Protein AF-A0A813DL12-F1 (afdb_monomer_lite)

Sequence (242 aa):
MAVVLKKCRPYLQRAEELSAHEPVIAHYCRLYAMEILIRARQGGEVSPDIQALLLAELEKAETARKALDLSAGQETVESFALRVFDAADVADRTAEDGSDRAPVVPQFYVAGLFLEICAQFYEGELPPDLAEKAKYARFRVVQIREGIRNGTSSAPADPDASRVASDAAPGPQAPAMAAMLRPVAAASPHHGGAASGYCTAAGASPVAAGGVMQPQMFGSRRWDKFLFVLLGFCLCLCGRKW

Structure (mmCIF, N/CA/C/O backbone):
data_AF-A0A813DL12-F1
#
_entry.id   AF-A0A813DL12-F1
#
loop_
_atom_site.group_PDB
_atom_site.id
_atom_site.type_symbol
_atom_site.label_atom_id
_atom_site.label_alt_id
_atom_site.label_comp_id
_atom_site.label_asym_id
_atom_site.label_entity_id
_atom_site.label_seq_id
_atom_site.pdbx_PDB_ins_code
_atom_site.Cartn_x
_atom_site.Cartn_y
_atom_site.Cartn_z
_atom_site.occupancy
_atom_site.B_iso_or_equiv
_atom_site.auth_seq_id
_atom_site.auth_comp_id
_atom_site.auth_asym_id
_atom_site.auth_atom_id
_atom_site.pdbx_PDB_model_num
ATOM 1 N N . MET A 1 1 ? 9.509 12.663 16.867 1.00 55.22 1 MET A N 1
ATOM 2 C CA . MET A 1 1 ? 8.601 12.008 15.897 1.00 55.22 1 MET A CA 1
ATOM 3 C C . MET A 1 1 ? 8.728 10.505 16.072 1.00 55.22 1 MET A C 1
ATOM 5 O O . MET A 1 1 ? 9.790 9.968 15.766 1.00 55.22 1 MET A O 1
ATOM 9 N N . ALA A 1 2 ? 7.693 9.869 16.620 1.00 77.50 2 ALA A N 1
ATOM 10 C CA . ALA A 1 2 ? 7.638 8.429 16.871 1.00 77.50 2 ALA A CA 1
ATOM 11 C C . ALA A 1 2 ? 7.950 7.615 15.597 1.00 77.50 2 ALA A C 1
ATOM 13 O O . ALA A 1 2 ? 7.569 8.014 14.491 1.00 77.50 2 ALA A O 1
ATOM 14 N N . VAL A 1 3 ? 8.681 6.502 15.732 1.00 86.56 3 VAL A N 1
ATOM 15 C CA . VAL A 1 3 ? 9.149 5.693 14.587 1.00 86.56 3 VAL A CA 1
ATOM 16 C C . VAL A 1 3 ? 7.958 5.126 13.816 1.00 86.56 3 VAL A C 1
ATOM 18 O O . VAL A 1 3 ? 7.978 5.099 12.584 1.00 86.56 3 VAL A O 1
ATOM 21 N N . VAL A 1 4 ? 6.893 4.752 14.529 1.00 90.94 4 VAL A N 1
ATOM 22 C CA . VAL A 1 4 ? 5.654 4.244 13.933 1.00 90.94 4 VAL A CA 1
ATOM 23 C C . VAL A 1 4 ? 4.994 5.246 12.979 1.00 90.94 4 VAL A C 1
ATOM 25 O O . VAL A 1 4 ? 4.574 4.864 11.891 1.00 90.94 4 VAL A O 1
ATOM 28 N N . LEU A 1 5 ? 4.994 6.544 13.301 1.00 91.19 5 LEU A N 1
ATOM 29 C CA . LEU A 1 5 ? 4.368 7.568 12.453 1.00 91.19 5 LEU A CA 1
ATOM 30 C C . LEU A 1 5 ? 5.042 7.648 11.078 1.00 91.19 5 LEU A C 1
ATOM 32 O O . LEU A 1 5 ? 4.378 7.808 10.054 1.00 91.19 5 LEU A O 1
ATOM 36 N N . LYS A 1 6 ? 6.370 7.473 11.040 1.00 92.88 6 LYS A N 1
ATOM 37 C CA . LYS A 1 6 ? 7.126 7.419 9.782 1.00 92.88 6 LYS A CA 1
ATOM 38 C C . LYS A 1 6 ? 6.771 6.178 8.958 1.00 92.88 6 LYS A C 1
ATOM 40 O O . LYS A 1 6 ? 6.739 6.277 7.736 1.00 92.88 6 LYS A O 1
ATOM 45 N N . LYS A 1 7 ? 6.480 5.044 9.609 1.00 92.94 7 LYS A N 1
ATOM 46 C CA . LYS A 1 7 ? 6.052 3.799 8.945 1.00 92.94 7 LYS A CA 1
ATOM 47 C C . LYS A 1 7 ? 4.644 3.906 8.352 1.00 92.94 7 LYS A C 1
ATOM 49 O O . LYS A 1 7 ? 4.405 3.346 7.292 1.00 92.94 7 LYS A O 1
ATOM 54 N N . CYS A 1 8 ? 3.735 4.643 8.994 1.00 94.69 8 CYS A N 1
ATOM 55 C CA . CYS A 1 8 ? 2.358 4.822 8.513 1.00 94.69 8 CYS A CA 1
ATOM 56 C C . CYS A 1 8 ? 2.246 5.804 7.338 1.00 94.69 8 CYS A C 1
ATOM 58 O O . CYS A 1 8 ? 1.379 5.648 6.481 1.00 94.69 8 CYS A O 1
ATOM 60 N N . ARG A 1 9 ? 3.124 6.814 7.285 1.00 95.25 9 ARG A N 1
ATOM 61 C CA . ARG A 1 9 ? 3.096 7.884 6.275 1.00 95.25 9 ARG A CA 1
ATOM 62 C C . ARG A 1 9 ? 2.938 7.410 4.819 1.00 95.25 9 ARG A C 1
ATOM 64 O O . ARG A 1 9 ? 2.080 7.981 4.151 1.00 95.25 9 ARG A O 1
ATOM 71 N N . PRO A 1 10 ? 3.701 6.425 4.300 1.00 96.94 10 PRO A N 1
ATOM 72 C CA . PRO A 1 10 ? 3.535 5.983 2.913 1.00 96.94 10 PRO A CA 1
ATOM 73 C C . PRO A 1 10 ? 2.122 5.460 2.618 1.00 96.94 10 PRO A C 1
ATOM 75 O O . PRO A 1 10 ? 1.565 5.778 1.572 1.00 96.94 10 PRO A O 1
ATOM 78 N N . TYR A 1 11 ? 1.504 4.738 3.554 1.00 97.56 11 TYR A N 1
ATOM 79 C CA . TYR A 1 11 ? 0.145 4.213 3.402 1.00 97.56 11 TYR A CA 1
ATOM 80 C C . TYR A 1 11 ? -0.909 5.320 3.402 1.00 97.56 11 TYR A C 1
ATOM 82 O O . TYR A 1 11 ? -1.779 5.350 2.534 1.00 97.56 11 TYR A O 1
ATOM 90 N N . LEU A 1 12 ? -0.795 6.273 4.332 1.00 97.56 12 LEU A N 1
ATOM 91 C CA . LEU A 1 12 ? -1.707 7.417 4.398 1.00 97.56 12 LEU A CA 1
ATOM 92 C C . LEU A 1 12 ? -1.577 8.319 3.171 1.00 97.56 12 LEU A C 1
ATOM 94 O O . LEU A 1 12 ? -2.577 8.789 2.643 1.00 97.56 12 LEU A O 1
ATOM 98 N N . GLN A 1 13 ? -0.359 8.509 2.665 1.00 97.31 13 GLN A N 1
ATOM 99 C CA . GLN A 1 13 ? -0.149 9.258 1.434 1.00 97.31 13 GLN A CA 1
ATOM 100 C C . GLN A 1 13 ? -0.875 8.599 0.248 1.00 97.31 13 GLN A C 1
ATOM 102 O O . GLN A 1 13 ? -1.588 9.285 -0.479 1.00 97.31 13 GLN A O 1
ATOM 107 N N . ARG A 1 14 ? -0.751 7.273 0.076 1.00 97.69 14 ARG A N 1
ATOM 108 C CA . ARG A 1 14 ? -1.496 6.544 -0.968 1.00 97.69 14 ARG A CA 1
ATOM 109 C C . ARG A 1 14 ? -3.010 6.644 -0.770 1.00 97.69 14 ARG A C 1
ATOM 111 O O . ARG A 1 14 ? -3.742 6.745 -1.747 1.00 97.69 14 ARG A O 1
ATOM 118 N N . ALA A 1 15 ? -3.482 6.630 0.476 1.00 97.38 15 ALA A N 1
ATOM 119 C CA . ALA A 1 15 ? -4.902 6.774 0.772 1.00 97.38 15 ALA A CA 1
ATOM 120 C C . ALA A 1 15 ? -5.474 8.129 0.330 1.00 97.38 15 ALA A C 1
ATOM 122 O O . ALA A 1 15 ? -6.594 8.185 -0.175 1.00 97.38 15 ALA A O 1
ATOM 123 N N . GLU A 1 16 ? -4.727 9.217 0.514 1.00 97.19 16 GLU A N 1
ATOM 124 C CA . GLU A 1 16 ? -5.163 10.541 0.065 1.00 97.19 16 GLU A CA 1
ATOM 125 C C . GLU A 1 16 ? -5.146 10.642 -1.466 1.00 97.19 16 GLU A C 1
ATOM 127 O O . GLU A 1 16 ? -6.136 11.066 -2.058 1.00 97.19 16 GLU A O 1
ATOM 132 N N . GLU A 1 17 ? -4.084 10.157 -2.116 1.00 96.44 17 GLU A N 1
ATOM 133 C CA . GLU A 1 17 ? -3.955 10.157 -3.582 1.00 96.44 17 GLU A CA 1
ATOM 134 C C . GLU A 1 17 ? -5.058 9.344 -4.283 1.00 96.44 17 GLU A C 1
ATOM 136 O O . GLU A 1 17 ? -5.568 9.753 -5.324 1.00 96.44 17 GLU A O 1
ATOM 141 N N . LEU A 1 18 ? -5.458 8.207 -3.704 1.00 96.75 18 LEU A N 1
ATOM 142 C CA . LEU A 1 18 ? -6.466 7.318 -4.287 1.00 96.75 18 LEU A CA 1
ATOM 143 C C . LEU A 1 18 ? -7.904 7.666 -3.894 1.00 96.75 18 LEU A C 1
ATOM 145 O O . LEU A 1 18 ? -8.835 7.125 -4.482 1.00 96.75 18 LEU A O 1
ATOM 149 N N . SER A 1 19 ? -8.110 8.564 -2.929 1.00 94.88 19 SER A N 1
ATOM 150 C CA . SER A 1 19 ? -9.437 8.845 -2.361 1.00 94.88 19 SER A CA 1
ATOM 151 C C . SER A 1 19 ? -10.493 9.258 -3.394 1.00 94.88 19 SER A C 1
ATOM 153 O O . SER A 1 19 ? -11.663 8.923 -3.225 1.00 94.88 19 SER A O 1
ATOM 155 N N . ALA A 1 20 ? -10.085 9.943 -4.466 1.00 93.62 20 ALA A N 1
ATOM 156 C CA . ALA A 1 20 ? -10.982 10.426 -5.513 1.00 93.62 20 ALA A CA 1
ATOM 157 C C . ALA A 1 20 ? -11.275 9.395 -6.619 1.00 93.62 20 ALA A C 1
ATOM 159 O O . ALA A 1 20 ? -12.331 9.463 -7.242 1.00 93.62 20 ALA A O 1
ATOM 160 N N . HIS A 1 21 ? -10.350 8.468 -6.887 1.00 94.94 21 HIS A N 1
ATOM 161 C CA . HIS A 1 21 ? -10.416 7.573 -8.051 1.00 94.94 21 HIS A CA 1
ATOM 162 C C . HIS A 1 21 ? -10.639 6.106 -7.674 1.00 94.94 21 HIS A C 1
ATOM 164 O O . HIS A 1 21 ? -11.347 5.397 -8.376 1.00 94.94 21 HIS A O 1
ATOM 170 N N . GLU A 1 22 ? -10.061 5.665 -6.558 1.00 96.50 22 GLU A N 1
ATOM 171 C CA . GLU A 1 22 ? -10.092 4.286 -6.065 1.00 96.50 22 GLU A CA 1
ATOM 172 C C . GLU A 1 22 ? -10.432 4.294 -4.559 1.00 96.50 22 GLU A C 1
ATOM 174 O O . GLU A 1 22 ? -9.604 3.930 -3.712 1.00 96.50 22 GLU A O 1
ATOM 179 N N . PRO A 1 23 ? -11.639 4.756 -4.174 1.00 96.25 23 PRO A N 1
ATOM 180 C CA . PRO A 1 23 ? -11.971 5.033 -2.777 1.00 96.25 23 PRO A CA 1
ATOM 181 C C . PRO A 1 23 ? -11.971 3.776 -1.892 1.00 96.25 23 PRO A C 1
ATOM 183 O O . PRO A 1 23 ? -11.654 3.864 -0.705 1.00 96.25 23 PRO A O 1
ATOM 186 N N . VAL A 1 24 ? -12.253 2.597 -2.460 1.00 96.44 24 VAL A N 1
ATOM 187 C CA . VAL A 1 24 ? -12.146 1.307 -1.756 1.00 96.44 24 VAL A CA 1
ATOM 188 C C . VAL A 1 24 ? -10.688 1.007 -1.398 1.00 96.44 24 VAL A C 1
ATOM 190 O O . VAL A 1 24 ? -10.389 0.691 -0.248 1.00 96.44 24 VAL A O 1
ATOM 193 N N . ILE A 1 25 ? -9.753 1.177 -2.338 1.00 97.50 25 ILE A N 1
ATOM 194 C CA . ILE A 1 25 ? -8.320 0.981 -2.074 1.00 97.50 25 ILE A CA 1
ATOM 195 C C . ILE A 1 25 ? -7.831 1.995 -1.038 1.00 97.50 25 ILE A C 1
ATOM 197 O O . ILE A 1 25 ? -7.158 1.631 -0.075 1.00 97.50 25 ILE A O 1
ATOM 201 N N . ALA A 1 26 ? -8.229 3.262 -1.184 1.00 97.50 26 ALA A N 1
ATOM 202 C CA . ALA A 1 26 ? -7.901 4.317 -0.234 1.00 97.50 26 ALA A CA 1
ATOM 203 C C . ALA A 1 26 ? -8.371 3.995 1.194 1.00 97.50 26 ALA A C 1
ATOM 205 O O . ALA A 1 26 ? -7.647 4.237 2.161 1.00 97.50 26 ALA A O 1
ATOM 206 N N . HIS A 1 27 ? -9.570 3.428 1.333 1.00 96.69 27 HIS A N 1
ATOM 207 C CA . HIS A 1 27 ? -10.112 2.965 2.609 1.00 96.69 27 HIS A CA 1
ATOM 208 C C . HIS A 1 27 ? -9.239 1.876 3.246 1.00 96.69 27 HIS A C 1
ATOM 210 O O . HIS A 1 27 ? -8.872 1.979 4.417 1.00 96.69 27 HIS A O 1
ATOM 216 N N . TYR A 1 28 ? -8.821 0.878 2.465 1.00 96.88 28 TYR A N 1
ATOM 217 C CA . TYR A 1 28 ? -7.954 -0.202 2.946 1.00 96.88 28 TYR A CA 1
ATOM 218 C C . TYR A 1 28 ? -6.514 0.238 3.246 1.00 96.88 28 TYR A C 1
ATOM 220 O O . TYR A 1 28 ? -5.894 -0.301 4.166 1.00 96.88 28 TYR A O 1
ATOM 228 N N . CYS A 1 29 ? -5.996 1.259 2.559 1.00 97.56 29 CYS A N 1
ATOM 229 C CA . CYS A 1 29 ? -4.733 1.909 2.921 1.00 97.56 29 CYS A CA 1
ATOM 230 C C . CYS A 1 29 ? -4.807 2.566 4.311 1.00 97.56 29 CYS A C 1
ATOM 232 O O . CYS A 1 29 ? -3.881 2.416 5.113 1.00 97.56 29 CYS A O 1
ATOM 234 N N . ARG A 1 30 ? -5.911 3.269 4.618 1.00 96.69 30 ARG A N 1
ATOM 235 C CA . ARG A 1 30 ? -6.130 3.883 5.944 1.00 96.69 30 ARG A CA 1
ATOM 236 C C . ARG A 1 30 ? -6.229 2.827 7.031 1.00 96.69 30 ARG A C 1
ATOM 238 O O . ARG A 1 30 ? -5.551 2.941 8.047 1.00 96.69 30 ARG A O 1
ATOM 245 N N . LEU A 1 31 ? -7.007 1.774 6.788 1.00 95.06 31 LEU A N 1
ATOM 246 C CA . LEU A 1 31 ? -7.144 0.656 7.721 1.00 95.06 31 LEU A CA 1
ATOM 247 C C . LEU A 1 31 ? -5.807 0.024 8.080 1.00 95.06 31 LEU A C 1
ATOM 249 O O . LEU A 1 31 ? -5.516 -0.167 9.260 1.00 95.06 31 LEU A O 1
ATOM 253 N N . TYR A 1 32 ? -4.974 -0.248 7.078 1.00 95.88 32 TYR A N 1
ATOM 254 C CA . TYR A 1 32 ? -3.660 -0.827 7.311 1.00 95.88 32 TYR A CA 1
ATOM 255 C C . TYR A 1 32 ? -2.754 0.113 8.123 1.00 95.88 32 TYR A C 1
ATOM 257 O O . TYR A 1 32 ? -2.091 -0.311 9.071 1.00 95.88 32 TYR A O 1
ATOM 265 N N . ALA A 1 33 ? -2.777 1.418 7.830 1.00 96.06 33 ALA A N 1
ATOM 266 C CA . ALA A 1 33 ? -2.044 2.409 8.615 1.00 96.06 33 ALA A CA 1
ATOM 267 C C . ALA A 1 33 ? -2.523 2.474 10.077 1.00 96.06 33 ALA A C 1
ATOM 269 O O . ALA A 1 33 ? -1.695 2.514 10.991 1.00 96.06 33 ALA A O 1
ATOM 270 N N . MET A 1 34 ? -3.840 2.453 10.306 1.00 94.75 34 MET A N 1
ATOM 271 C CA . MET A 1 34 ? -4.436 2.412 11.644 1.00 94.75 34 MET A CA 1
ATOM 272 C C . MET A 1 34 ? -4.049 1.138 12.394 1.00 94.75 34 MET A C 1
ATOM 274 O O . MET A 1 34 ? -3.773 1.191 13.592 1.00 94.75 34 MET A O 1
ATOM 278 N N . GLU A 1 35 ? -3.963 0.006 11.697 1.00 92.75 35 GLU A N 1
ATOM 279 C CA . GLU A 1 35 ? -3.512 -1.247 12.286 1.00 92.75 35 GLU A CA 1
ATOM 280 C C . GLU A 1 35 ? -2.093 -1.148 12.841 1.00 92.75 35 GLU A C 1
ATOM 282 O O . GLU A 1 35 ? -1.838 -1.552 13.978 1.00 92.75 35 GLU A O 1
ATOM 287 N N . ILE A 1 36 ? -1.179 -0.562 12.066 1.00 93.44 36 ILE A N 1
ATOM 288 C CA . ILE A 1 36 ? 0.203 -0.330 12.492 1.00 93.44 36 ILE A CA 1
ATOM 289 C C . ILE A 1 36 ? 0.233 0.549 13.755 1.00 93.44 36 ILE A C 1
ATOM 291 O O . ILE A 1 36 ? 0.958 0.235 14.701 1.00 93.44 36 ILE A O 1
ATOM 295 N N . LEU A 1 37 ? -0.580 1.613 13.804 1.00 93.31 37 LEU A N 1
ATOM 296 C CA . LEU A 1 37 ? -0.678 2.497 14.974 1.00 93.31 37 LEU A CA 1
ATOM 297 C C . LEU A 1 37 ? -1.216 1.757 16.206 1.00 93.31 37 LEU A C 1
ATOM 299 O O . LEU A 1 37 ? -0.683 1.914 17.304 1.00 93.31 37 LEU A O 1
ATOM 303 N N . ILE A 1 38 ? -2.249 0.930 16.041 1.00 91.38 38 ILE A N 1
ATOM 304 C CA . ILE A 1 38 ? -2.857 0.171 17.140 1.00 91.38 38 ILE A CA 1
ATOM 305 C C . ILE A 1 38 ? -1.888 -0.878 17.685 1.00 91.38 38 ILE A C 1
ATOM 307 O O . ILE A 1 38 ? -1.724 -0.969 18.902 1.00 91.38 38 ILE A O 1
ATOM 311 N N . ARG A 1 39 ? -1.191 -1.613 16.811 1.00 90.00 39 ARG A N 1
ATOM 312 C CA . ARG A 1 39 ? -0.159 -2.579 17.216 1.00 90.00 39 ARG A CA 1
ATOM 313 C C . ARG A 1 39 ? 0.979 -1.901 17.985 1.00 90.00 39 ARG A C 1
ATOM 315 O O . ARG A 1 39 ? 1.415 -2.421 19.008 1.00 90.00 39 ARG A O 1
ATOM 322 N N . ALA A 1 40 ? 1.425 -0.721 17.549 1.00 90.81 40 ALA A N 1
ATOM 323 C CA . ALA A 1 40 ? 2.458 0.035 18.262 1.00 90.81 40 ALA A CA 1
ATOM 324 C C . ALA A 1 40 ? 2.006 0.445 19.673 1.00 90.81 40 ALA A C 1
ATOM 326 O O . ALA A 1 40 ? 2.754 0.273 20.635 1.00 90.81 40 ALA A O 1
ATOM 327 N N . ARG A 1 41 ? 0.751 0.892 19.822 1.00 89.31 41 ARG A N 1
ATOM 328 C CA . ARG A 1 41 ? 0.173 1.205 21.139 1.00 89.31 41 ARG A CA 1
ATOM 329 C C . ARG A 1 41 ? 0.062 -0.021 22.041 1.00 89.31 41 ARG A C 1
ATOM 331 O O . ARG A 1 41 ? 0.371 0.081 23.223 1.00 89.31 41 ARG A O 1
ATOM 338 N N . GLN A 1 42 ? -0.353 -1.166 21.498 1.00 88.62 42 GLN A N 1
ATOM 339 C CA . GLN A 1 42 ? -0.390 -2.438 22.235 1.00 88.62 42 GLN A CA 1
ATOM 340 C C . GLN A 1 42 ? 1.011 -2.870 22.697 1.00 88.62 42 GLN A C 1
ATOM 342 O O . GLN A 1 42 ? 1.147 -3.445 23.771 1.00 88.62 42 GLN A O 1
ATOM 347 N N . GLY A 1 43 ? 2.049 -2.531 21.928 1.00 88.31 43 GLY A N 1
ATOM 348 C CA . GLY A 1 43 ? 3.455 -2.709 22.298 1.00 88.31 43 GLY A CA 1
ATOM 349 C C . GLY A 1 43 ? 4.021 -1.652 23.257 1.00 88.31 43 GLY A C 1
ATOM 350 O O . GLY A 1 43 ? 5.215 -1.687 23.540 1.00 88.31 43 GLY A O 1
ATOM 351 N N . GLY A 1 44 ? 3.205 -0.710 23.747 1.00 87.06 44 GLY A N 1
ATOM 352 C CA . GLY A 1 44 ? 3.608 0.321 24.710 1.00 87.06 44 GLY A CA 1
ATOM 353 C C . GLY A 1 44 ? 4.053 1.659 24.106 1.00 87.06 44 GLY A C 1
ATOM 354 O O . GLY A 1 44 ? 4.327 2.595 24.856 1.00 87.06 44 GLY A O 1
ATOM 355 N N . GLU A 1 45 ? 4.085 1.809 22.777 1.00 87.19 45 GLU A N 1
ATOM 356 C CA . GLU A 1 45 ? 4.377 3.091 22.120 1.00 87.19 45 GLU A CA 1
ATOM 357 C C . GLU A 1 45 ? 3.111 3.964 22.114 1.00 87.19 45 GLU A C 1
ATOM 359 O O . GLU A 1 45 ? 2.318 3.975 21.170 1.00 87.19 45 GLU A O 1
ATOM 364 N N . VAL A 1 46 ? 2.889 4.678 23.219 1.00 85.94 46 VAL A N 1
ATOM 365 C CA . VAL A 1 46 ? 1.755 5.592 23.391 1.00 85.94 46 VAL A CA 1
ATOM 366 C C . VAL A 1 46 ? 2.255 7.032 23.343 1.00 85.94 46 VAL A C 1
ATOM 368 O O . VAL A 1 46 ? 3.096 7.440 24.140 1.00 85.94 46 VAL A O 1
ATOM 371 N N . SER A 1 47 ? 1.723 7.820 22.412 1.00 89.38 47 SER A N 1
ATOM 372 C CA . SER A 1 47 ? 1.981 9.257 22.323 1.00 89.38 47 SER A CA 1
ATOM 373 C C . SER A 1 47 ? 0.701 10.006 21.934 1.00 89.38 47 SER A C 1
ATOM 375 O O . SER A 1 47 ? -0.166 9.421 21.270 1.00 89.38 47 SER A O 1
ATOM 377 N N . PRO A 1 48 ? 0.565 11.290 22.315 1.00 90.56 48 PRO A N 1
ATOM 378 C CA . PRO A 1 48 ? -0.583 12.100 21.913 1.00 90.56 48 PRO A CA 1
ATOM 379 C C . PRO A 1 48 ? -0.692 12.213 20.386 1.00 90.56 48 PRO A C 1
ATOM 381 O O . PRO A 1 48 ? -1.795 12.150 19.854 1.00 90.56 48 PRO A O 1
ATOM 384 N N . ASP A 1 49 ? 0.438 12.272 19.674 1.00 91.38 49 ASP A N 1
ATOM 385 C CA . ASP A 1 49 ? 0.476 12.323 18.207 1.00 91.38 49 ASP A CA 1
ATOM 386 C C . ASP A 1 49 ? -0.119 11.057 17.566 1.00 91.38 49 ASP A C 1
ATOM 388 O O . ASP A 1 49 ? -0.893 11.144 16.614 1.00 91.38 49 ASP A O 1
ATOM 392 N N . ILE A 1 50 ? 0.216 9.870 18.095 1.00 91.06 50 ILE A N 1
ATOM 393 C CA . ILE A 1 50 ? -0.339 8.590 17.623 1.00 91.06 50 ILE A CA 1
ATOM 394 C C . ILE A 1 50 ? -1.847 8.547 17.876 1.00 91.06 50 ILE A C 1
ATOM 396 O O . ILE A 1 50 ? -2.601 8.098 17.015 1.00 91.06 50 ILE A O 1
ATOM 400 N N . GLN A 1 51 ? -2.292 9.013 19.045 1.00 90.25 51 GLN A N 1
ATOM 401 C CA . GLN A 1 51 ? -3.711 9.038 19.390 1.00 90.25 51 GLN A CA 1
ATOM 402 C C . GLN A 1 51 ? -4.497 10.001 18.495 1.00 90.25 51 GLN A C 1
ATOM 404 O O . GLN A 1 51 ? -5.540 9.615 17.973 1.00 90.25 51 GLN A O 1
ATOM 409 N N . ALA A 1 52 ? -3.993 11.219 18.289 1.00 92.62 52 ALA A N 1
ATOM 410 C CA . ALA A 1 52 ? -4.628 12.212 17.431 1.00 92.62 52 ALA A CA 1
ATOM 411 C C . ALA A 1 52 ? -4.747 11.710 15.985 1.00 92.62 52 ALA A C 1
ATOM 413 O O . ALA A 1 52 ? -5.822 11.790 15.394 1.00 92.62 52 ALA A O 1
ATOM 414 N N . LEU A 1 53 ? -3.673 11.122 15.444 1.00 94.38 53 LEU A N 1
ATOM 415 C CA . LEU A 1 53 ? -3.683 10.560 14.095 1.00 94.38 53 LEU A CA 1
ATOM 416 C C . LEU A 1 53 ? -4.664 9.387 13.966 1.00 94.38 53 LEU A C 1
ATOM 418 O O . LEU A 1 53 ? -5.407 9.315 12.993 1.00 94.38 53 LEU A O 1
ATOM 422 N N . LEU A 1 54 ? -4.693 8.483 14.951 1.00 93.06 54 LEU A N 1
ATOM 423 C CA . LEU A 1 54 ? -5.597 7.334 14.936 1.00 93.06 54 LEU A CA 1
ATOM 424 C C . LEU A 1 54 ? -7.071 7.764 14.948 1.00 93.06 54 LEU A C 1
ATOM 426 O O . LEU A 1 54 ? -7.867 7.190 14.210 1.00 93.06 54 LEU A O 1
ATOM 430 N N . LEU A 1 55 ? -7.431 8.761 15.763 1.00 92.44 55 LEU A N 1
ATOM 431 C CA . LEU A 1 55 ? -8.800 9.283 15.820 1.00 92.44 55 LEU A CA 1
ATOM 432 C C . LEU A 1 55 ? -9.200 9.976 14.511 1.00 92.44 55 LEU A C 1
ATOM 434 O O . LEU A 1 55 ? -10.290 9.722 14.005 1.00 92.44 55 LEU A O 1
ATOM 438 N N . ALA A 1 56 ? -8.308 10.789 13.936 1.00 95.00 56 ALA A N 1
ATOM 439 C CA . ALA A 1 56 ? -8.568 11.478 12.674 1.00 95.00 56 ALA A CA 1
ATOM 440 C C . ALA A 1 56 ? -8.793 10.497 11.508 1.00 95.00 56 ALA A C 1
ATOM 442 O O . ALA A 1 56 ? -9.718 10.664 10.714 1.00 95.00 56 ALA A O 1
ATOM 443 N N . GLU A 1 57 ? -7.968 9.452 11.400 1.00 94.94 57 GLU A N 1
ATOM 444 C CA . GLU A 1 57 ? -8.118 8.456 10.332 1.00 94.94 57 GLU A CA 1
ATOM 445 C C . GLU A 1 57 ? -9.315 7.522 10.559 1.00 94.94 57 GLU A C 1
ATOM 447 O O . GLU A 1 57 ? -9.958 7.118 9.588 1.00 94.94 57 GLU A O 1
ATOM 452 N N . LEU A 1 58 ? -9.677 7.240 11.818 1.00 92.69 58 LEU A N 1
ATOM 453 C CA . LEU A 1 58 ? -10.898 6.500 12.147 1.00 92.69 58 LEU A CA 1
ATOM 454 C C . LEU A 1 58 ? -12.146 7.235 11.646 1.00 92.69 58 LEU A C 1
ATOM 456 O O . LEU A 1 58 ? -12.977 6.622 10.981 1.00 92.69 58 LEU A O 1
ATOM 460 N N . GLU A 1 59 ? -12.259 8.539 11.904 1.00 93.25 59 GLU A N 1
ATOM 461 C CA . GLU A 1 59 ? -13.407 9.346 11.471 1.00 93.25 59 GLU A CA 1
ATOM 462 C C . GLU A 1 59 ? -13.564 9.354 9.940 1.00 93.25 59 GLU A C 1
ATOM 464 O O . GLU A 1 59 ? -14.662 9.147 9.406 1.00 93.25 59 GLU A O 1
ATOM 469 N N . LYS A 1 60 ? -12.451 9.518 9.212 1.00 94.12 60 LYS A N 1
ATOM 470 C CA . LYS A 1 60 ? -12.440 9.432 7.743 1.00 94.12 60 LYS A CA 1
ATOM 471 C C . LYS A 1 60 ? -12.910 8.064 7.258 1.00 94.12 60 LYS A C 1
ATOM 473 O O . LYS A 1 60 ? -13.729 7.977 6.343 1.00 94.12 60 LYS A O 1
ATOM 478 N N . ALA A 1 61 ? -12.393 6.998 7.860 1.00 91.62 61 ALA A N 1
ATOM 479 C CA . ALA A 1 61 ? -12.683 5.643 7.426 1.00 91.62 61 ALA A CA 1
ATOM 480 C C . ALA A 1 61 ? -14.124 5.220 7.785 1.00 91.62 61 ALA A C 1
ATOM 482 O O . ALA A 1 61 ? -14.786 4.567 6.982 1.00 91.62 61 ALA A O 1
ATOM 483 N N . GLU A 1 62 ? -14.677 5.665 8.918 1.00 91.12 62 GLU A N 1
ATOM 484 C CA . GLU A 1 62 ? -16.102 5.496 9.241 1.00 91.12 62 GLU A CA 1
ATOM 485 C C . GLU A 1 62 ? -17.016 6.236 8.262 1.00 91.12 62 GLU A C 1
ATOM 487 O O . GLU A 1 62 ? -18.058 5.710 7.864 1.00 91.12 62 GLU A O 1
ATOM 492 N N . THR A 1 63 ? -16.628 7.445 7.856 1.00 92.69 63 THR A N 1
ATOM 493 C CA . THR A 1 63 ? -17.379 8.234 6.874 1.00 92.69 63 THR A CA 1
ATOM 494 C C . THR A 1 63 ? -17.377 7.552 5.509 1.00 92.69 63 THR A C 1
ATOM 496 O O . THR A 1 63 ? -18.442 7.360 4.921 1.00 92.69 63 THR A O 1
ATOM 499 N N . ALA A 1 64 ? -16.210 7.105 5.038 1.00 90.44 64 ALA A N 1
ATOM 500 C CA . ALA A 1 64 ? -16.080 6.377 3.778 1.00 90.44 64 ALA A CA 1
ATOM 501 C C . ALA A 1 64 ? -16.885 5.067 3.792 1.00 90.44 64 ALA A C 1
ATOM 503 O O . ALA A 1 64 ? -17.613 4.775 2.846 1.00 90.44 64 ALA A O 1
ATOM 504 N N . ARG A 1 65 ? -16.847 4.312 4.899 1.00 89.44 65 ARG A N 1
ATOM 505 C CA . ARG A 1 65 ? -17.568 3.036 5.041 1.00 89.44 65 ARG A CA 1
ATOM 506 C C . ARG A 1 65 ? -19.079 3.157 4.833 1.00 89.44 65 ARG A C 1
ATOM 508 O O . ARG A 1 65 ? -19.703 2.197 4.403 1.00 89.44 65 ARG A O 1
ATOM 515 N N . LYS A 1 66 ? -19.680 4.309 5.149 1.00 91.19 66 LYS A N 1
ATOM 516 C CA . LYS A 1 66 ? -21.125 4.543 4.961 1.00 91.19 66 LYS A CA 1
ATOM 517 C C . LYS A 1 66 ? -21.518 4.693 3.490 1.00 91.19 66 LYS A C 1
ATOM 519 O O . LYS A 1 66 ? -22.682 4.492 3.164 1.00 91.19 66 LYS A O 1
ATOM 524 N N . ALA A 1 67 ? -20.571 5.069 2.633 1.00 91.06 67 ALA A N 1
ATOM 525 C CA . ALA A 1 67 ? -20.801 5.347 1.219 1.00 91.06 67 ALA A CA 1
ATOM 526 C C . ALA A 1 67 ? -20.247 4.260 0.281 1.00 91.06 67 ALA A C 1
ATOM 528 O O . ALA A 1 67 ? -20.618 4.232 -0.890 1.00 91.06 67 ALA A O 1
ATOM 529 N N . LEU A 1 68 ? -19.356 3.392 0.769 1.00 92.19 68 LEU A N 1
ATOM 530 C CA . LEU A 1 68 ? -18.655 2.395 -0.040 1.00 92.19 68 LEU A CA 1
ATOM 531 C C . LEU A 1 68 ? -19.225 0.989 0.144 1.00 92.19 68 LEU A C 1
ATOM 533 O O . LEU A 1 68 ? -19.506 0.562 1.263 1.00 92.19 68 LEU A O 1
ATOM 537 N N . ASP A 1 69 ? -19.295 0.242 -0.957 1.00 91.38 69 ASP A N 1
ATOM 538 C CA . ASP A 1 69 ? -19.454 -1.208 -0.913 1.00 91.38 69 ASP A CA 1
ATOM 539 C C . ASP A 1 69 ? -18.088 -1.864 -0.666 1.00 91.38 69 ASP A C 1
ATOM 541 O O . ASP A 1 69 ? -17.143 -1.692 -1.436 1.00 91.38 69 ASP A O 1
ATOM 545 N N . LEU A 1 70 ? -17.979 -2.591 0.446 1.00 91.75 70 LEU A N 1
ATOM 546 C CA . LEU A 1 70 ? -16.758 -3.273 0.884 1.00 91.75 70 LEU A CA 1
ATOM 547 C C . LEU A 1 70 ? -16.900 -4.801 0.856 1.00 91.75 70 LEU A C 1
ATOM 549 O O . LEU A 1 70 ? -16.038 -5.506 1.383 1.00 91.75 70 LEU A O 1
ATOM 553 N N . SER A 1 71 ? -17.985 -5.321 0.277 1.00 90.19 71 SER A N 1
ATOM 554 C CA . SER A 1 71 ? -18.272 -6.759 0.230 1.00 90.19 71 SER A CA 1
ATOM 555 C C . SER A 1 71 ? -17.171 -7.554 -0.485 1.00 90.19 71 SER A C 1
ATOM 557 O O . SER A 1 71 ? -16.720 -8.573 0.034 1.00 90.19 71 SER A O 1
ATOM 559 N N . ALA A 1 72 ? -16.664 -7.034 -1.607 1.00 92.69 72 ALA A N 1
ATOM 560 C CA . ALA A 1 72 ? -15.574 -7.613 -2.399 1.00 92.69 72 ALA A CA 1
ATOM 561 C C . ALA A 1 72 ? -14.199 -6.978 -2.101 1.00 92.69 72 ALA A C 1
ATOM 563 O O . ALA A 1 72 ? -13.314 -6.936 -2.958 1.00 92.69 72 ALA A O 1
ATOM 564 N N . GLY A 1 73 ? -14.005 -6.433 -0.895 1.00 92.12 73 GLY A N 1
ATOM 565 C CA . GLY A 1 73 ? -12.823 -5.631 -0.573 1.00 92.12 73 GLY A CA 1
ATOM 566 C C . GLY A 1 73 ? -11.489 -6.372 -0.693 1.00 92.12 73 GLY A C 1
ATOM 567 O O . GLY A 1 73 ? -10.525 -5.795 -1.190 1.00 92.12 73 GLY A O 1
ATOM 568 N N . GLN A 1 74 ? -11.441 -7.650 -0.303 1.00 93.75 74 GLN A N 1
ATOM 569 C CA . GLN A 1 74 ? -10.237 -8.476 -0.434 1.00 93.75 74 GLN A CA 1
ATOM 570 C C . GLN A 1 74 ? -9.825 -8.639 -1.904 1.00 93.75 74 GLN A C 1
ATOM 572 O O . GLN A 1 74 ? -8.729 -8.237 -2.283 1.00 93.75 74 GLN A O 1
ATOM 577 N N . GLU A 1 75 ? -10.731 -9.159 -2.735 1.00 95.75 75 GLU A N 1
ATOM 578 C CA . GLU A 1 75 ? -10.497 -9.379 -4.167 1.00 95.75 75 GLU A CA 1
ATOM 579 C C . GLU A 1 75 ? -10.124 -8.077 -4.889 1.00 95.75 75 GLU A C 1
ATOM 581 O O . GLU A 1 75 ? -9.204 -8.054 -5.710 1.00 95.75 75 GLU A O 1
ATOM 586 N N . THR A 1 76 ? -10.791 -6.974 -4.536 1.00 96.31 76 THR A N 1
ATOM 587 C CA . THR A 1 76 ? -10.532 -5.647 -5.111 1.00 96.31 76 THR A CA 1
ATOM 588 C C . THR A 1 76 ? -9.109 -5.175 -4.810 1.00 96.31 76 THR A C 1
ATOM 590 O O . THR A 1 76 ? -8.402 -4.722 -5.712 1.00 96.31 76 THR A O 1
ATOM 593 N N . VAL A 1 77 ? -8.665 -5.291 -3.554 1.00 97.12 77 VAL A N 1
ATOM 594 C CA . VAL A 1 77 ? -7.325 -4.850 -3.140 1.00 97.12 77 VAL A CA 1
ATOM 595 C C . VAL A 1 77 ? -6.234 -5.755 -3.703 1.00 97.12 77 VAL A C 1
ATOM 597 O O . VAL A 1 77 ? -5.228 -5.242 -4.190 1.00 97.12 77 VAL A O 1
ATOM 600 N N . GLU A 1 78 ? -6.434 -7.072 -3.693 1.00 97.50 78 GLU A N 1
ATOM 601 C CA . GLU A 1 78 ? -5.475 -8.026 -4.260 1.00 97.50 78 GLU A CA 1
ATOM 602 C C . GLU A 1 78 ? -5.298 -7.819 -5.763 1.00 97.50 78 GLU A C 1
ATOM 604 O O . GLU A 1 78 ? -4.174 -7.655 -6.241 1.00 97.50 78 GLU A O 1
ATOM 609 N N . SER A 1 79 ? -6.405 -7.725 -6.503 1.00 97.69 79 SER A N 1
ATOM 610 C CA . SER A 1 79 ? -6.375 -7.479 -7.947 1.00 97.69 79 SER A CA 1
ATOM 611 C C . SER A 1 79 ? -5.716 -6.139 -8.275 1.00 97.69 79 SER A C 1
ATOM 613 O O . SER A 1 79 ? -4.977 -6.022 -9.251 1.00 97.69 79 SER A O 1
ATOM 615 N N . PHE A 1 80 ? -5.950 -5.106 -7.462 1.00 98.31 80 PHE A N 1
ATOM 616 C CA . PHE A 1 80 ? -5.276 -3.819 -7.614 1.00 98.31 80 PHE A CA 1
ATOM 617 C C . PHE A 1 80 ? -3.765 -3.929 -7.364 1.00 98.31 80 PHE A C 1
ATOM 619 O O . PHE A 1 80 ? -2.975 -3.452 -8.179 1.00 98.31 80 PHE A O 1
ATOM 626 N N . ALA A 1 81 ? -3.350 -4.585 -6.277 1.00 98.00 81 ALA A N 1
ATOM 627 C CA . ALA A 1 81 ? -1.941 -4.756 -5.933 1.00 98.00 81 ALA A CA 1
ATOM 628 C C . ALA A 1 81 ? -1.173 -5.527 -7.017 1.00 98.00 81 ALA A C 1
ATOM 630 O O . ALA A 1 81 ? -0.074 -5.116 -7.396 1.00 98.00 81 ALA A O 1
ATOM 631 N N . LEU A 1 82 ? -1.772 -6.594 -7.557 1.00 98.19 82 LEU A N 1
ATOM 632 C CA . LEU A 1 82 ? -1.199 -7.375 -8.653 1.00 98.19 82 LEU A CA 1
ATOM 633 C C . LEU A 1 82 ? -1.049 -6.539 -9.927 1.00 98.19 82 LEU A C 1
ATOM 635 O O . LEU A 1 82 ? 0.041 -6.501 -10.485 1.00 98.19 82 LEU A O 1
ATOM 639 N N . ARG A 1 83 ? -2.071 -5.766 -10.325 1.00 98.06 83 ARG A N 1
ATOM 640 C CA . ARG A 1 83 ? -1.965 -4.862 -11.487 1.00 98.06 83 ARG A CA 1
ATOM 641 C C . ARG A 1 83 ? -0.832 -3.846 -11.347 1.00 98.06 83 ARG A C 1
ATOM 643 O O . ARG A 1 83 ? -0.121 -3.585 -12.314 1.00 98.06 83 ARG A O 1
ATOM 650 N N . VAL A 1 84 ? -0.659 -3.258 -10.160 1.00 97.88 84 VAL A N 1
ATOM 651 C CA . VAL A 1 84 ? 0.430 -2.299 -9.903 1.00 97.88 84 VAL A CA 1
ATOM 652 C C . VAL A 1 84 ? 1.796 -2.988 -9.963 1.00 97.88 84 VAL A C 1
ATOM 654 O O . VAL A 1 84 ? 2.745 -2.409 -10.491 1.00 97.88 84 VAL A O 1
ATOM 657 N N . PHE A 1 85 ? 1.899 -4.212 -9.445 1.00 98.25 85 PHE A N 1
ATOM 658 C CA . PHE A 1 85 ? 3.119 -5.011 -9.519 1.00 98.25 85 PHE A CA 1
ATOM 659 C C . PHE A 1 85 ? 3.470 -5.388 -10.962 1.00 98.25 85 PHE A C 1
ATOM 661 O O . PHE A 1 85 ? 4.594 -5.138 -11.387 1.00 98.25 85 PHE A O 1
ATOM 668 N N . ASP A 1 86 ? 2.517 -5.919 -11.727 1.00 97.56 86 ASP A N 1
ATOM 669 C CA . ASP A 1 86 ? 2.738 -6.343 -13.112 1.00 97.56 86 ASP A CA 1
ATOM 670 C C . ASP A 1 86 ? 3.119 -5.151 -14.000 1.00 97.56 86 ASP A C 1
ATOM 672 O O . ASP A 1 86 ? 4.010 -5.253 -14.838 1.00 97.56 86 ASP A O 1
ATOM 676 N N . ALA A 1 87 ? 2.520 -3.977 -13.769 1.00 95.81 87 ALA A N 1
ATOM 677 C CA . ALA A 1 87 ? 2.912 -2.751 -14.460 1.00 95.81 87 ALA A CA 1
ATOM 678 C C . ALA A 1 87 ? 4.365 -2.338 -14.156 1.00 95.81 87 ALA A C 1
ATOM 680 O O . ALA A 1 87 ? 5.072 -1.883 -15.057 1.00 95.81 87 ALA A O 1
ATOM 681 N N . ALA A 1 88 ? 4.818 -2.493 -12.906 1.00 95.81 88 ALA A N 1
ATOM 682 C CA . ALA A 1 88 ? 6.206 -2.231 -12.527 1.00 95.81 88 ALA A CA 1
ATOM 683 C C . ALA A 1 88 ? 7.167 -3.258 -13.148 1.00 95.81 88 ALA A C 1
ATOM 685 O O . ALA A 1 88 ? 8.245 -2.882 -13.603 1.00 95.81 88 ALA A O 1
ATOM 686 N N . ASP A 1 89 ? 6.765 -4.528 -13.213 1.00 94.75 89 ASP A N 1
ATOM 687 C CA . ASP A 1 89 ? 7.554 -5.595 -13.831 1.00 94.75 89 ASP A CA 1
ATOM 688 C C . ASP A 1 89 ? 7.708 -5.391 -15.341 1.00 94.75 89 ASP A C 1
ATOM 690 O O . ASP A 1 89 ? 8.821 -5.431 -15.862 1.00 94.75 89 ASP A O 1
ATOM 694 N N . VAL A 1 90 ? 6.622 -5.053 -16.042 1.00 93.00 90 VAL A N 1
ATOM 695 C CA . VAL A 1 90 ? 6.678 -4.692 -17.466 1.00 93.00 90 VAL A CA 1
ATOM 696 C C . VAL A 1 90 ? 7.609 -3.500 -17.678 1.00 93.00 90 VAL A C 1
ATOM 698 O O . VAL A 1 90 ? 8.484 -3.565 -18.538 1.00 93.00 90 VAL A O 1
ATOM 701 N N . ALA A 1 91 ? 7.481 -2.438 -16.876 1.00 92.12 91 ALA A N 1
ATOM 702 C CA . ALA A 1 91 ? 8.360 -1.275 -16.978 1.00 92.12 91 ALA A CA 1
ATOM 703 C C . ALA A 1 91 ? 9.840 -1.648 -16.772 1.00 92.12 91 ALA A C 1
ATOM 705 O O . ALA A 1 91 ? 10.696 -1.193 -17.529 1.00 92.12 91 ALA A O 1
ATOM 706 N N . ASP A 1 92 ? 10.140 -2.524 -15.810 1.00 91.69 92 ASP A N 1
ATOM 707 C CA . ASP A 1 92 ? 11.494 -3.016 -15.553 1.00 91.69 92 ASP A CA 1
ATOM 708 C C . ASP A 1 92 ? 12.043 -3.852 -16.713 1.00 91.69 92 ASP A C 1
ATOM 710 O O . ASP A 1 92 ? 13.185 -3.670 -17.128 1.00 91.69 92 ASP A O 1
ATOM 714 N N . ARG A 1 93 ? 11.235 -4.745 -17.287 1.00 89.00 93 ARG A N 1
ATOM 715 C CA . ARG A 1 93 ? 11.651 -5.582 -18.421 1.00 89.00 93 ARG A CA 1
ATOM 716 C C . ARG A 1 93 ? 11.831 -4.779 -19.706 1.00 89.00 93 ARG A C 1
ATOM 718 O O . ARG A 1 93 ? 12.704 -5.097 -20.503 1.00 89.00 93 ARG A O 1
ATOM 725 N N . THR A 1 94 ? 11.033 -3.729 -19.895 1.00 86.75 94 THR A N 1
ATOM 726 C CA . THR A 1 94 ? 11.164 -2.818 -21.045 1.00 86.75 94 THR A CA 1
ATOM 727 C C . THR A 1 94 ? 12.308 -1.819 -20.908 1.00 86.75 94 THR A C 1
ATOM 729 O O . THR A 1 94 ? 12.695 -1.210 -21.902 1.00 86.75 94 THR A O 1
ATOM 732 N N . ALA A 1 95 ? 12.858 -1.635 -19.704 1.00 82.06 95 ALA A N 1
ATOM 733 C CA . ALA A 1 95 ? 14.054 -0.829 -19.523 1.00 82.06 95 ALA A CA 1
ATOM 734 C C . ALA A 1 95 ? 15.245 -1.570 -20.153 1.00 82.06 95 ALA A C 1
ATOM 736 O O . ALA A 1 95 ? 15.777 -2.522 -19.578 1.00 82.06 95 ALA A O 1
ATOM 737 N N . GLU A 1 96 ? 15.636 -1.144 -21.355 1.00 66.69 96 GLU A N 1
ATOM 738 C CA . GLU A 1 96 ? 16.768 -1.688 -22.107 1.00 66.69 96 GLU A CA 1
ATOM 739 C C . GLU A 1 96 ? 18.084 -1.562 -21.323 1.00 66.69 96 GLU A C 1
ATOM 741 O O . GLU A 1 96 ? 18.259 -0.647 -20.506 1.00 66.69 96 GLU A O 1
ATOM 746 N N . ASP A 1 97 ? 19.032 -2.459 -21.601 1.00 59.38 97 ASP A N 1
ATOM 747 C CA . ASP A 1 97 ? 20.389 -2.406 -21.059 1.00 59.38 97 ASP A CA 1
ATOM 748 C C . ASP A 1 97 ? 21.082 -1.098 -21.479 1.00 59.38 97 ASP A C 1
ATOM 750 O O . ASP A 1 97 ? 21.468 -0.911 -22.629 1.00 59.38 97 ASP A O 1
ATOM 754 N N . GLY A 1 98 ? 21.216 -0.168 -20.528 1.00 54.06 98 GLY A N 1
ATOM 755 C CA . GLY A 1 98 ? 21.783 1.170 -20.740 1.00 54.06 98 GLY A CA 1
ATOM 756 C C . GLY A 1 98 ? 20.786 2.324 -20.577 1.00 54.06 98 GLY A C 1
ATOM 757 O O . GLY A 1 98 ? 21.213 3.473 -20.470 1.00 54.06 98 GLY A O 1
ATOM 758 N N . SER A 1 99 ? 19.482 2.038 -20.499 1.00 62.66 99 SER A N 1
ATOM 759 C CA . SER A 1 99 ? 18.460 3.029 -20.139 1.00 62.66 99 SER A CA 1
ATOM 760 C C . SER A 1 99 ? 18.432 3.299 -18.626 1.00 62.66 99 SER A C 1
ATOM 762 O O . SER A 1 99 ? 18.763 2.432 -17.810 1.00 62.66 99 SER A O 1
ATOM 764 N N . ASP A 1 100 ? 18.057 4.521 -18.231 1.00 74.81 100 ASP A N 1
ATOM 765 C CA . ASP A 1 100 ? 17.931 4.883 -16.818 1.00 74.81 100 ASP A CA 1
ATOM 766 C C . ASP A 1 100 ? 16.759 4.122 -16.180 1.00 74.81 100 ASP A C 1
ATOM 768 O O . ASP A 1 100 ? 15.589 4.405 -16.438 1.00 74.81 100 ASP A O 1
ATOM 772 N N . ARG A 1 101 ? 17.086 3.145 -15.328 1.00 86.88 101 ARG A N 1
ATOM 773 C CA . ARG A 1 101 ? 16.129 2.312 -14.584 1.00 86.88 101 ARG A CA 1
ATOM 774 C C . ARG A 1 101 ? 15.615 3.008 -13.310 1.00 86.88 101 ARG A C 1
ATOM 776 O O . ARG A 1 101 ? 14.789 2.451 -12.587 1.00 86.88 101 ARG A O 1
ATOM 783 N N . ALA A 1 102 ? 16.055 4.238 -13.021 1.00 88.62 102 ALA A N 1
ATOM 784 C CA . ALA A 1 102 ? 15.584 5.024 -11.878 1.00 88.62 102 ALA A CA 1
ATOM 785 C C . ALA A 1 102 ? 14.053 5.220 -11.808 1.00 88.62 102 ALA A C 1
ATOM 787 O O . ALA A 1 102 ? 13.524 5.158 -10.692 1.00 88.62 102 ALA A O 1
ATOM 788 N N . PRO A 1 103 ? 13.300 5.393 -12.919 1.00 91.12 103 PRO A N 1
ATOM 789 C CA . PRO A 1 103 ? 11.841 5.540 -12.875 1.00 91.12 103 PRO A CA 1
ATOM 790 C C . PRO A 1 103 ? 11.096 4.292 -12.378 1.00 91.12 103 PRO A C 1
ATOM 792 O O . PRO A 1 103 ? 9.973 4.411 -11.888 1.00 91.12 103 PRO A O 1
ATOM 795 N N . VAL A 1 104 ? 11.721 3.112 -12.446 1.00 92.94 104 VAL A N 1
ATOM 796 C CA . VAL A 1 104 ? 11.141 1.830 -12.007 1.00 92.94 104 VAL A CA 1
ATOM 797 C C . VAL A 1 104 ? 11.176 1.691 -10.478 1.00 92.94 104 VAL A C 1
ATOM 799 O O . VAL A 1 104 ? 10.288 1.101 -9.862 1.00 92.94 104 VAL A O 1
ATOM 802 N N . VAL A 1 105 ? 12.171 2.297 -9.824 1.00 94.75 105 VAL A N 1
ATOM 803 C CA . VAL A 1 105 ? 12.350 2.262 -8.362 1.00 94.75 105 VAL A CA 1
ATOM 804 C C . VAL A 1 105 ? 11.089 2.688 -7.592 1.00 94.75 105 VAL A C 1
ATOM 806 O O . VAL A 1 105 ? 10.649 1.933 -6.719 1.00 94.75 105 VAL A O 1
ATOM 809 N N . PRO A 1 106 ? 10.478 3.864 -7.848 1.00 95.50 106 PRO A N 1
ATOM 810 C CA . PRO A 1 106 ? 9.246 4.240 -7.163 1.00 95.50 106 PRO A CA 1
ATOM 811 C C . PRO A 1 106 ? 8.067 3.317 -7.507 1.00 95.50 106 PRO A C 1
ATOM 813 O O . PRO A 1 106 ? 7.206 3.128 -6.651 1.00 95.50 106 PRO A O 1
ATOM 816 N N . GLN A 1 107 ? 8.031 2.707 -8.698 1.00 96.19 107 GLN A N 1
ATOM 817 C CA . GLN A 1 107 ? 6.954 1.792 -9.096 1.00 96.19 107 GLN A CA 1
ATOM 818 C C . GLN A 1 107 ? 6.980 0.506 -8.263 1.00 96.19 107 GLN A C 1
ATOM 820 O O . GLN A 1 107 ? 5.979 0.182 -7.625 1.00 96.19 107 GLN A O 1
ATOM 825 N N . PHE A 1 108 ? 8.132 -0.169 -8.160 1.00 97.62 108 PHE A N 1
ATOM 826 C CA . PHE A 1 108 ? 8.250 -1.349 -7.294 1.00 97.62 108 PHE A CA 1
ATOM 827 C C . PHE A 1 108 ? 8.088 -1.017 -5.811 1.00 97.62 108 PHE A C 1
ATOM 829 O O . PHE A 1 108 ? 7.536 -1.823 -5.063 1.00 97.62 108 PHE A O 1
ATOM 836 N N . TYR A 1 109 ? 8.527 0.166 -5.367 1.00 97.62 109 TYR A N 1
ATOM 837 C CA . TYR A 1 109 ? 8.296 0.591 -3.987 1.00 97.62 109 TYR A CA 1
ATOM 838 C C . TYR A 1 109 ? 6.797 0.666 -3.677 1.00 97.62 109 TYR A C 1
ATOM 840 O O . TYR A 1 109 ? 6.342 0.101 -2.685 1.00 97.62 109 TYR A O 1
ATOM 848 N N . VAL A 1 110 ? 6.022 1.312 -4.552 1.00 97.62 110 VAL A N 1
ATOM 849 C CA . VAL A 1 110 ? 4.568 1.426 -4.405 1.00 97.62 110 VAL A CA 1
ATOM 850 C C . VAL A 1 110 ? 3.878 0.064 -4.538 1.00 97.62 110 VAL A C 1
ATOM 852 O O . VAL A 1 110 ? 2.998 -0.238 -3.734 1.00 97.62 110 VAL A O 1
ATOM 855 N N . ALA A 1 111 ? 4.308 -0.788 -5.474 1.00 97.94 111 ALA A N 1
ATOM 856 C CA . ALA A 1 111 ? 3.802 -2.156 -5.598 1.00 97.94 111 ALA A CA 1
ATOM 857 C C . ALA A 1 111 ? 3.991 -2.955 -4.297 1.00 97.94 111 ALA A C 1
ATOM 859 O O . ALA A 1 111 ? 3.055 -3.590 -3.814 1.00 97.94 111 ALA A O 1
ATOM 860 N N . GLY A 1 112 ? 5.172 -2.859 -3.677 1.00 97.50 112 GLY A N 1
ATOM 861 C CA . GLY A 1 112 ? 5.457 -3.494 -2.390 1.00 97.50 112 GLY A CA 1
ATOM 862 C C . GLY A 1 112 ? 4.517 -3.036 -1.270 1.00 97.50 112 GLY A C 1
ATOM 863 O O . GLY A 1 112 ? 4.047 -3.869 -0.501 1.00 97.50 112 GLY A O 1
ATOM 864 N N . LEU A 1 113 ? 4.181 -1.741 -1.211 1.00 97.69 113 LEU A N 1
ATOM 865 C CA . LEU A 1 113 ? 3.228 -1.215 -0.224 1.00 97.69 113 LEU A CA 1
ATOM 866 C C . LEU A 1 113 ? 1.829 -1.822 -0.395 1.00 97.69 113 LEU A C 1
ATOM 868 O O . LEU A 1 113 ? 1.218 -2.222 0.593 1.00 97.69 113 LEU A O 1
ATOM 872 N N . PHE A 1 114 ? 1.318 -1.913 -1.627 1.00 98.19 114 PHE A N 1
ATOM 873 C CA . PHE A 1 114 ? -0.006 -2.496 -1.878 1.00 98.19 114 PHE A CA 1
ATOM 874 C C . PHE A 1 114 ? -0.049 -4.002 -1.614 1.00 98.19 114 PHE A C 1
ATOM 876 O O . PHE A 1 114 ? -1.041 -4.501 -1.082 1.00 98.19 114 PHE A O 1
ATOM 883 N N . LEU A 1 115 ? 1.039 -4.720 -1.898 1.00 97.94 115 LEU A N 1
ATOM 884 C CA . LEU A 1 115 ? 1.156 -6.127 -1.520 1.00 97.94 115 LEU A CA 1
ATOM 885 C C . LEU A 1 115 ? 1.169 -6.295 0.007 1.00 97.94 115 LEU A C 1
ATOM 887 O O . LEU A 1 115 ? 0.483 -7.169 0.520 1.00 97.94 115 LEU A O 1
ATOM 891 N N . GLU A 1 116 ? 1.864 -5.432 0.755 1.00 96.19 116 GLU A N 1
ATOM 892 C CA . GLU A 1 116 ? 1.830 -5.453 2.228 1.00 96.19 116 GLU A CA 1
ATOM 893 C C . GLU A 1 116 ? 0.427 -5.174 2.790 1.00 96.19 116 GLU A C 1
ATOM 895 O O . GLU A 1 116 ? 0.009 -5.833 3.741 1.00 96.19 116 GLU A O 1
ATOM 900 N N . ILE A 1 117 ? -0.338 -4.267 2.171 1.00 96.81 117 ILE A N 1
ATOM 901 C CA . ILE A 1 117 ? -1.729 -3.977 2.558 1.00 96.81 117 ILE A CA 1
ATOM 902 C C . ILE A 1 117 ? -2.611 -5.234 2.473 1.00 96.81 117 ILE A C 1
ATOM 904 O O . ILE A 1 117 ? -3.531 -5.379 3.282 1.00 96.81 117 ILE A O 1
ATOM 908 N N . CYS A 1 118 ? -2.332 -6.169 1.557 1.00 96.12 118 CYS A N 1
ATOM 909 C CA . CYS A 1 118 ? -3.099 -7.413 1.432 1.00 96.12 118 CYS A CA 1
ATOM 910 C C . CYS A 1 118 ? -3.006 -8.291 2.693 1.00 96.12 118 CYS A C 1
ATOM 912 O O . CYS A 1 118 ? -3.938 -9.034 2.989 1.00 96.12 118 CYS A O 1
ATOM 914 N N . ALA A 1 119 ? -1.949 -8.155 3.506 1.00 93.44 119 ALA A N 1
ATOM 915 C CA . ALA A 1 119 ? -1.767 -8.933 4.735 1.00 93.44 119 ALA A CA 1
ATOM 916 C C . ALA A 1 119 ? -2.927 -8.752 5.733 1.00 93.44 119 ALA A C 1
ATOM 918 O O . ALA A 1 119 ? -3.187 -9.626 6.561 1.00 93.44 119 ALA A O 1
ATOM 919 N N . GLN A 1 120 ? -3.673 -7.644 5.645 1.00 91.75 120 GLN A N 1
ATOM 920 C CA . GLN A 1 120 ? -4.844 -7.407 6.491 1.00 91.75 120 GLN A CA 1
ATOM 921 C C . GLN A 1 120 ? -5.998 -8.398 6.249 1.00 91.75 120 GLN A C 1
ATOM 923 O O . GLN A 1 120 ? -6.861 -8.547 7.116 1.00 91.75 120 GLN A O 1
ATOM 928 N N . PHE A 1 121 ? -6.026 -9.090 5.109 1.00 92.25 121 PHE A N 1
ATOM 929 C CA . PHE A 1 121 ? -7.032 -10.118 4.816 1.00 92.25 121 PHE A CA 1
ATOM 930 C C . PHE A 1 121 ? -6.618 -11.508 5.315 1.00 92.25 121 PHE A C 1
ATOM 932 O O . PHE A 1 121 ? -7.473 -12.356 5.539 1.00 92.25 121 PHE A O 1
ATOM 939 N N . TYR A 1 122 ? -5.329 -11.699 5.600 1.00 91.06 122 TYR A N 1
ATOM 940 C CA . TYR A 1 122 ? -4.720 -12.987 5.933 1.00 91.06 122 TYR A CA 1
ATOM 941 C C . TYR A 1 122 ? -4.131 -13.005 7.350 1.00 91.06 122 TYR A C 1
ATOM 943 O O . TYR A 1 122 ? -3.015 -13.449 7.582 1.00 91.06 122 TYR A O 1
ATOM 951 N N . GLU A 1 123 ? -4.845 -12.420 8.316 1.00 86.75 123 GLU A N 1
ATOM 952 C CA . GLU A 1 123 ? -4.421 -12.384 9.732 1.00 86.75 123 GLU A CA 1
ATOM 953 C C . GLU A 1 123 ? -3.041 -11.733 9.991 1.00 86.75 123 GLU A C 1
ATOM 955 O O . GLU A 1 123 ? -2.534 -11.748 11.109 1.00 86.75 123 GLU A O 1
ATOM 960 N N . GLY A 1 124 ? -2.491 -11.020 9.004 1.00 85.94 124 GLY A N 1
ATOM 961 C CA . GLY A 1 124 ? -1.186 -10.367 9.068 1.00 85.94 124 GLY A CA 1
ATOM 962 C C . GLY A 1 124 ? -0.052 -11.117 8.366 1.00 85.94 124 GLY A C 1
ATOM 963 O O . GLY A 1 124 ? 1.046 -10.565 8.314 1.00 85.94 124 GLY A O 1
ATOM 964 N N . GLU A 1 125 ? -0.295 -12.303 7.809 1.00 90.62 125 GLU A N 1
ATOM 965 C CA . GLU A 1 125 ? 0.698 -13.085 7.067 1.00 90.62 125 GLU A CA 1
ATOM 966 C C . GLU A 1 125 ? 0.253 -13.272 5.615 1.00 90.62 125 GLU A C 1
ATOM 968 O O . GLU A 1 125 ? -0.838 -13.753 5.352 1.00 90.62 125 GLU A O 1
ATOM 973 N N . LEU A 1 126 ? 1.077 -12.860 4.651 1.00 92.12 126 LEU A N 1
ATOM 974 C CA . LEU A 1 126 ? 0.716 -12.972 3.236 1.00 92.12 126 LEU A CA 1
ATOM 975 C C . LEU A 1 126 ? 0.735 -14.433 2.765 1.00 92.12 126 LEU A C 1
ATOM 977 O O . LEU A 1 126 ? 1.630 -15.179 3.167 1.00 92.12 126 LEU A O 1
ATOM 981 N N . PRO A 1 127 ? -0.166 -14.826 1.845 1.00 94.31 127 PRO A N 1
ATOM 982 C CA . PRO A 1 127 ? -0.052 -16.111 1.170 1.00 94.31 127 PRO A CA 1
ATOM 983 C C . PRO A 1 127 ? 1.278 -16.181 0.396 1.00 94.31 127 PRO A C 1
ATOM 985 O O . PRO A 1 127 ? 1.776 -15.131 -0.034 1.00 94.31 127 PRO A O 1
ATOM 988 N N . PRO A 1 128 ? 1.847 -17.387 0.190 1.00 95.62 128 PRO A N 1
ATOM 989 C CA . PRO A 1 128 ? 3.182 -17.564 -0.389 1.00 95.62 128 PRO A CA 1
ATOM 990 C C . PRO A 1 128 ? 3.405 -16.757 -1.674 1.00 95.62 128 PRO A C 1
ATOM 992 O O . PRO A 1 128 ? 4.377 -16.011 -1.766 1.00 95.62 128 PRO A O 1
ATOM 995 N N . ASP A 1 129 ? 2.445 -16.794 -2.597 1.00 94.69 129 ASP A N 1
ATOM 996 C CA . ASP A 1 129 ? 2.533 -16.111 -3.891 1.00 94.69 129 ASP A CA 1
ATOM 997 C C . ASP A 1 129 ? 2.660 -14.582 -3.749 1.00 94.69 129 ASP A C 1
ATOM 999 O O . ASP A 1 129 ? 3.498 -13.940 -4.391 1.00 94.69 129 ASP A O 1
ATOM 1003 N N . LEU A 1 130 ? 1.856 -13.969 -2.870 1.00 95.94 130 LEU A N 1
ATOM 1004 C CA . LEU A 1 130 ? 1.922 -12.525 -2.611 1.00 95.94 130 LEU A CA 1
ATOM 1005 C C . LEU A 1 130 ? 3.167 -12.159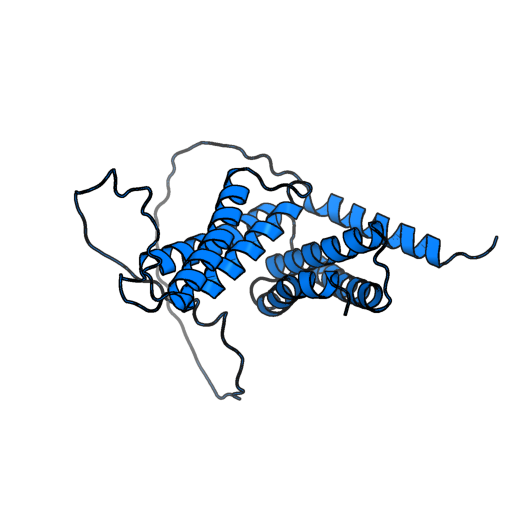 -1.796 1.00 95.94 130 LEU A C 1
ATOM 1007 O O . LEU A 1 130 ? 3.764 -11.102 -2.016 1.00 95.94 130 LEU A O 1
ATOM 1011 N N . ALA A 1 131 ? 3.582 -13.027 -0.870 1.00 96.31 131 ALA A N 1
ATOM 1012 C CA . ALA A 1 131 ? 4.780 -12.836 -0.063 1.00 96.31 131 ALA A CA 1
ATOM 1013 C C . ALA A 1 131 ? 6.049 -12.824 -0.932 1.00 96.31 131 ALA A C 1
ATOM 1015 O O . ALA A 1 131 ? 6.918 -11.963 -0.746 1.00 96.31 131 ALA A O 1
ATOM 1016 N N . GLU A 1 132 ? 6.138 -13.728 -1.910 1.00 97.06 132 GLU A N 1
ATOM 1017 C CA . GLU A 1 132 ? 7.226 -13.781 -2.886 1.00 97.06 132 GLU A CA 1
ATOM 1018 C C . GLU A 1 132 ? 7.269 -12.522 -3.753 1.00 97.06 132 GLU A C 1
ATOM 1020 O O . GLU A 1 132 ? 8.326 -11.893 -3.847 1.00 97.06 132 GLU A O 1
ATOM 1025 N N . LYS A 1 133 ? 6.127 -12.073 -4.294 1.00 97.44 133 LYS A N 1
ATOM 1026 C CA . LYS A 1 133 ? 6.047 -10.811 -5.054 1.00 97.44 133 LYS A CA 1
ATOM 1027 C C . LYS A 1 133 ? 6.452 -9.603 -4.209 1.00 97.44 133 LYS A C 1
ATOM 1029 O O . LYS A 1 133 ? 7.221 -8.757 -4.665 1.00 97.44 133 LYS A O 1
ATOM 1034 N N . ALA A 1 134 ? 6.013 -9.534 -2.951 1.00 97.06 134 ALA A N 1
ATOM 1035 C CA . ALA A 1 134 ? 6.379 -8.443 -2.048 1.00 97.06 134 ALA A CA 1
ATOM 1036 C C . ALA A 1 134 ? 7.887 -8.444 -1.746 1.00 97.06 134 ALA A C 1
ATOM 1038 O O . ALA A 1 134 ? 8.533 -7.392 -1.717 1.00 97.06 134 ALA A O 1
ATOM 1039 N N . LYS A 1 135 ? 8.473 -9.630 -1.536 1.00 97.00 135 LYS A N 1
ATOM 1040 C CA . LYS A 1 135 ? 9.919 -9.802 -1.353 1.00 97.00 135 LYS A CA 1
ATOM 1041 C C . LYS A 1 135 ? 10.684 -9.387 -2.607 1.00 97.00 135 LYS A C 1
ATOM 1043 O O . LYS A 1 135 ? 11.651 -8.638 -2.475 1.00 97.00 135 LYS A O 1
ATOM 1048 N N . TYR A 1 136 ? 1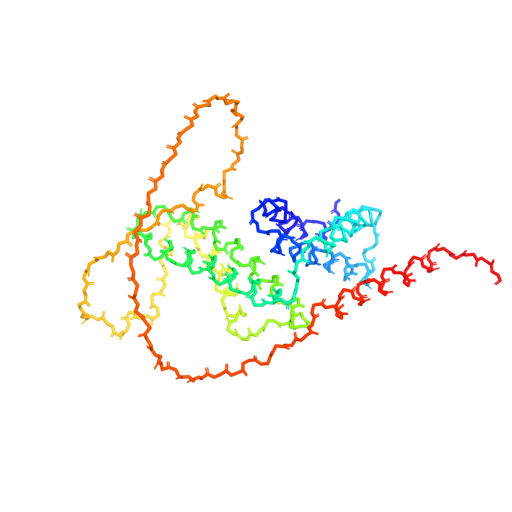0.236 -9.819 -3.783 1.00 96.69 136 TYR A N 1
ATOM 1049 C CA . TYR A 1 136 ? 10.829 -9.448 -5.062 1.00 96.69 136 TYR A CA 1
ATOM 1050 C C . TYR A 1 136 ? 10.804 -7.933 -5.268 1.00 96.69 136 TYR A C 1
ATOM 1052 O O . TYR A 1 136 ? 11.864 -7.345 -5.452 1.00 96.69 136 TYR A O 1
ATOM 1060 N N . ALA A 1 137 ? 9.648 -7.277 -5.120 1.00 97.62 137 ALA A N 1
ATOM 1061 C CA . ALA A 1 137 ? 9.522 -5.827 -5.284 1.00 97.62 137 ALA A CA 1
ATOM 1062 C C . ALA A 1 137 ? 10.499 -5.052 -4.380 1.00 97.62 137 ALA A C 1
ATOM 1064 O O . ALA A 1 137 ? 11.225 -4.169 -4.841 1.00 97.62 137 ALA A O 1
ATOM 1065 N N . ARG A 1 138 ? 10.583 -5.419 -3.092 1.00 96.25 138 ARG A N 1
ATOM 1066 C CA . ARG A 1 138 ? 11.517 -4.790 -2.140 1.00 96.25 138 ARG A CA 1
ATOM 1067 C C . ARG A 1 138 ? 12.975 -5.033 -2.516 1.00 96.25 138 ARG A C 1
ATOM 1069 O O . ARG A 1 138 ? 13.776 -4.100 -2.489 1.00 96.25 138 ARG A O 1
ATOM 1076 N N . PHE A 1 139 ? 13.320 -6.270 -2.861 1.00 95.75 139 PHE A N 1
ATOM 1077 C CA . PHE A 1 139 ? 14.676 -6.629 -3.263 1.00 95.75 139 PHE A CA 1
ATOM 1078 C C . PHE A 1 139 ? 15.091 -5.895 -4.540 1.00 95.75 139 PHE A C 1
ATOM 1080 O O . PHE A 1 139 ? 16.188 -5.345 -4.609 1.00 95.75 139 PHE A O 1
ATOM 1087 N N . ARG A 1 140 ? 14.181 -5.788 -5.508 1.00 94.06 140 ARG A N 1
ATOM 1088 C CA . ARG A 1 140 ? 14.416 -5.126 -6.785 1.00 94.06 140 ARG A CA 1
ATOM 1089 C C . ARG A 1 140 ? 14.678 -3.630 -6.633 1.00 94.06 140 ARG A C 1
ATOM 1091 O O . ARG A 1 140 ? 15.616 -3.108 -7.228 1.00 94.06 140 ARG A O 1
ATOM 1098 N N . VAL A 1 141 ? 13.936 -2.953 -5.753 1.00 95.25 141 VAL A N 1
ATOM 1099 C CA . VAL A 1 141 ? 14.207 -1.553 -5.371 1.00 95.25 141 VAL A CA 1
ATOM 1100 C C . VAL A 1 141 ? 15.638 -1.373 -4.861 1.00 95.25 141 VAL A C 1
ATOM 1102 O O . VAL A 1 141 ? 16.297 -0.396 -5.222 1.00 95.25 141 VAL A O 1
ATOM 1105 N N . VAL A 1 142 ? 16.121 -2.288 -4.015 1.00 94.69 142 VAL A N 1
ATOM 1106 C CA . VAL A 1 142 ? 17.490 -2.237 -3.477 1.00 94.69 142 VAL A CA 1
ATOM 1107 C C . VAL A 1 142 ? 18.507 -2.477 -4.589 1.00 94.69 142 VAL A C 1
ATOM 1109 O O . VAL A 1 142 ? 19.402 -1.652 -4.757 1.00 94.69 142 VAL A O 1
ATOM 1112 N N . GLN A 1 143 ? 18.317 -3.522 -5.397 1.00 91.56 143 GLN A N 1
ATOM 1113 C CA . GLN A 1 143 ? 19.206 -3.848 -6.513 1.00 91.56 143 GLN A CA 1
ATOM 1114 C C . GLN A 1 143 ? 19.375 -2.689 -7.497 1.00 91.56 143 GLN A C 1
ATOM 1116 O O . GLN A 1 143 ? 20.500 -2.341 -7.850 1.00 91.56 143 GLN A O 1
ATOM 1121 N N . ILE A 1 144 ? 18.275 -2.063 -7.929 1.00 91.31 144 ILE A N 1
ATOM 1122 C CA . ILE A 1 144 ? 18.338 -0.955 -8.889 1.00 91.31 144 ILE A CA 1
ATOM 1123 C C . ILE A 1 144 ? 19.079 0.238 -8.270 1.00 91.31 144 ILE A C 1
ATOM 1125 O O . ILE A 1 144 ? 19.935 0.842 -8.911 1.00 91.31 144 ILE A O 1
ATOM 1129 N N . ARG A 1 145 ? 18.819 0.556 -6.996 1.00 92.31 145 ARG A N 1
ATOM 1130 C CA . ARG A 1 145 ? 19.516 1.644 -6.288 1.00 92.31 145 ARG A CA 1
ATOM 1131 C C . ARG A 1 145 ? 21.010 1.381 -6.113 1.00 92.31 145 ARG A C 1
ATOM 1133 O O . ARG A 1 145 ? 21.797 2.322 -6.208 1.00 92.31 145 ARG A O 1
ATOM 1140 N N . GLU A 1 146 ? 21.400 0.143 -5.829 1.00 90.88 146 GLU A N 1
ATOM 1141 C CA . GLU A 1 146 ? 22.807 -0.258 -5.745 1.00 90.88 146 GLU A CA 1
ATOM 1142 C C . GLU A 1 146 ? 23.483 -0.191 -7.113 1.00 90.88 146 GLU A C 1
ATOM 1144 O O . GLU A 1 146 ? 24.578 0.356 -7.210 1.00 90.88 146 GLU A O 1
ATOM 1149 N N . GLY A 1 147 ? 22.802 -0.635 -8.173 1.00 87.88 147 GLY A N 1
ATOM 1150 C CA . GLY A 1 147 ? 23.276 -0.498 -9.549 1.00 87.88 147 GLY A CA 1
ATOM 1151 C C . GLY A 1 147 ? 23.530 0.956 -9.940 1.00 87.88 147 GLY A C 1
ATOM 1152 O O . GLY A 1 147 ? 24.616 1.287 -10.408 1.00 87.88 147 GLY A O 1
ATOM 1153 N N . ILE A 1 148 ? 22.577 1.848 -9.643 1.00 87.81 148 ILE A N 1
ATOM 1154 C CA . ILE A 1 148 ? 22.720 3.295 -9.877 1.00 87.81 148 ILE A CA 1
ATOM 1155 C C . ILE A 1 148 ? 23.903 3.870 -9.084 1.00 87.81 148 ILE A C 1
ATOM 1157 O O . ILE A 1 148 ? 24.668 4.672 -9.611 1.00 87.81 148 ILE A O 1
ATOM 1161 N N . ARG A 1 149 ? 24.080 3.462 -7.821 1.00 88.50 149 ARG A N 1
ATOM 1162 C CA . ARG A 1 149 ? 25.174 3.953 -6.967 1.00 88.50 149 ARG A CA 1
ATOM 1163 C C . ARG A 1 149 ? 26.548 3.483 -7.443 1.00 88.50 149 ARG A C 1
ATOM 1165 O O . ARG A 1 149 ? 27.501 4.253 -7.379 1.00 88.50 149 ARG A O 1
ATOM 1172 N N . ASN A 1 150 ? 26.643 2.229 -7.871 1.00 87.00 150 ASN A N 1
ATOM 1173 C CA . ASN A 1 150 ? 27.906 1.578 -8.213 1.00 87.00 150 ASN A CA 1
ATOM 1174 C C . ASN A 1 150 ? 28.246 1.690 -9.709 1.00 87.00 150 ASN A C 1
ATOM 1176 O O . ASN A 1 150 ? 29.317 1.253 -10.118 1.00 87.00 150 ASN A O 1
ATOM 1180 N N . GLY A 1 151 ? 27.343 2.241 -10.529 1.00 80.44 151 GLY A N 1
ATOM 1181 C CA . GLY A 1 151 ? 27.486 2.285 -11.986 1.00 80.44 151 GLY A CA 1
ATOM 1182 C C . GLY A 1 151 ? 27.427 0.904 -12.649 1.00 80.44 151 GLY A C 1
ATOM 1183 O O . GLY A 1 151 ? 27.917 0.738 -13.762 1.00 80.44 151 GLY A O 1
ATOM 1184 N N . THR A 1 152 ? 26.868 -0.101 -11.969 1.00 76.81 152 THR A N 1
ATOM 1185 C CA . THR A 1 152 ? 26.751 -1.474 -12.477 1.00 76.81 152 THR A CA 1
ATOM 1186 C C . THR A 1 152 ? 25.364 -1.711 -13.063 1.00 76.81 152 THR A C 1
ATOM 1188 O O . THR A 1 152 ? 24.369 -1.245 -12.503 1.00 76.81 152 THR A O 1
ATOM 1191 N N . SER A 1 153 ? 25.275 -2.484 -14.153 1.00 71.00 153 SER A N 1
ATOM 1192 C CA . SER A 1 153 ? 23.972 -2.895 -14.687 1.00 71.00 153 SER A CA 1
ATOM 1193 C C . SER A 1 153 ? 23.184 -3.646 -13.614 1.00 71.00 153 SER A C 1
ATOM 1195 O O . SER A 1 153 ? 23.701 -4.546 -12.953 1.00 71.00 153 SER A O 1
ATOM 1197 N N . SER A 1 154 ? 21.932 -3.240 -13.430 1.00 75.56 154 SER A N 1
ATOM 1198 C CA . SER A 1 154 ? 20.975 -3.882 -12.531 1.00 75.56 154 SER A CA 1
ATOM 1199 C C . SER A 1 154 ? 19.893 -4.594 -13.332 1.00 75.56 154 SER A C 1
ATOM 1201 O O . SER A 1 154 ? 18.744 -4.608 -12.907 1.00 75.56 154 SER A O 1
ATOM 1203 N N . ALA A 1 155 ? 20.218 -5.153 -14.502 1.00 72.31 155 ALA A N 1
ATOM 1204 C CA . ALA A 1 155 ? 19.256 -5.893 -15.315 1.00 72.31 155 ALA A CA 1
ATOM 1205 C C . ALA A 1 155 ? 18.539 -6.983 -14.484 1.00 72.31 155 ALA A C 1
ATOM 1207 O O . ALA A 1 155 ? 19.156 -7.576 -13.589 1.00 72.31 155 ALA A O 1
ATOM 1208 N N . PRO A 1 156 ? 17.234 -7.218 -14.704 1.00 65.56 156 PRO A N 1
ATOM 1209 C CA . PRO A 1 156 ? 16.527 -8.299 -14.041 1.00 65.56 156 PRO A CA 1
ATOM 1210 C C . PRO A 1 156 ? 17.125 -9.610 -14.558 1.00 65.56 156 PRO A C 1
ATOM 1212 O O . PRO A 1 156 ? 17.343 -9.765 -15.758 1.00 65.56 156 PRO A O 1
ATOM 1215 N N . ALA A 1 157 ? 17.419 -10.555 -13.667 1.00 59.12 157 ALA A N 1
ATOM 1216 C CA . ALA A 1 157 ? 17.756 -11.898 -14.115 1.00 59.12 157 ALA A CA 1
ATOM 1217 C C . ALA A 1 157 ? 16.481 -12.515 -14.701 1.00 59.12 157 ALA A C 1
ATOM 1219 O O . ALA A 1 157 ? 15.523 -12.712 -13.957 1.00 59.12 157 ALA A O 1
ATOM 1220 N N . ASP A 1 158 ? 16.450 -12.779 -16.008 1.00 52.56 158 ASP A N 1
ATOM 1221 C CA . ASP A 1 158 ? 15.312 -13.443 -16.641 1.00 52.56 158 ASP A CA 1
ATOM 1222 C C . ASP A 1 158 ? 15.188 -14.870 -16.070 1.00 52.56 158 ASP A C 1
ATOM 1224 O O . ASP A 1 158 ? 16.083 -15.694 -16.295 1.00 52.56 158 ASP A O 1
ATOM 1228 N N . PRO A 1 159 ? 14.102 -15.220 -15.358 1.00 48.81 159 PRO A N 1
ATOM 1229 C CA . PRO A 1 159 ? 13.869 -16.605 -14.954 1.00 48.81 159 PRO A CA 1
ATOM 1230 C C . PRO A 1 159 ? 13.565 -17.511 -16.163 1.00 48.81 159 PRO A C 1
ATOM 1232 O O . PRO A 1 159 ? 13.680 -18.731 -16.054 1.00 48.81 159 PRO A O 1
ATOM 1235 N N . ASP A 1 160 ? 13.225 -16.927 -17.320 1.00 45.22 160 ASP A N 1
ATOM 1236 C CA . ASP A 1 160 ? 12.816 -17.629 -18.544 1.00 45.22 160 ASP A CA 1
ATOM 1237 C C . ASP A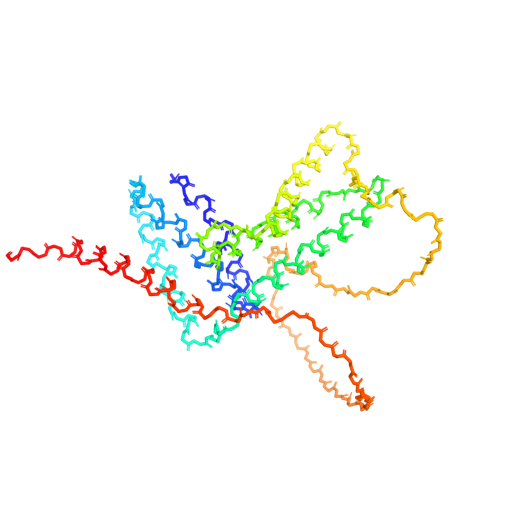 1 160 ? 13.896 -17.646 -19.649 1.00 45.22 160 ASP A C 1
ATOM 1239 O O . ASP A 1 160 ? 13.720 -18.265 -20.699 1.00 45.22 160 ASP A O 1
ATOM 1243 N N . ALA A 1 161 ? 15.079 -17.060 -19.404 1.00 40.38 161 ALA A N 1
ATOM 1244 C CA . ALA A 1 161 ? 16.212 -17.092 -20.345 1.00 40.38 161 ALA A CA 1
ATOM 1245 C C . ALA A 1 161 ? 16.771 -18.510 -20.593 1.00 40.38 161 ALA A C 1
ATOM 1247 O O . ALA A 1 161 ? 17.653 -18.703 -21.428 1.00 40.38 161 ALA A O 1
ATOM 1248 N N . SER A 1 162 ? 16.248 -19.520 -19.894 1.00 35.47 162 SER A N 1
ATOM 1249 C CA . SER A 1 162 ? 16.546 -20.930 -20.144 1.00 35.47 162 SER A CA 1
ATOM 1250 C C . SER A 1 162 ? 15.523 -21.645 -21.040 1.00 35.47 162 SER A C 1
ATOM 1252 O O . SER A 1 162 ? 15.734 -22.824 -21.327 1.00 35.47 162 SER A O 1
ATOM 1254 N N . ARG A 1 163 ? 14.436 -20.997 -21.506 1.00 38.12 163 ARG A N 1
ATOM 1255 C CA . ARG A 1 163 ? 13.354 -21.721 -22.206 1.00 38.12 163 ARG A CA 1
ATOM 1256 C C . ARG A 1 163 ? 12.856 -21.209 -23.551 1.00 38.12 163 ARG A C 1
ATOM 1258 O O . ARG A 1 163 ? 12.162 -21.991 -24.192 1.00 38.12 163 ARG A O 1
ATOM 1265 N N . VAL A 1 164 ? 13.210 -20.031 -24.058 1.00 34.62 164 VAL A N 1
ATOM 1266 C CA . VAL A 1 164 ? 12.679 -19.617 -25.376 1.00 34.62 164 VAL A CA 1
ATOM 1267 C C . VAL A 1 164 ? 13.631 -18.714 -26.157 1.00 34.62 164 VAL A C 1
ATOM 1269 O O . VAL A 1 164 ? 13.514 -17.496 -26.182 1.00 34.62 164 VAL A O 1
ATOM 1272 N N . ALA A 1 165 ? 14.547 -19.354 -26.883 1.00 36.75 165 ALA A N 1
ATOM 1273 C CA . ALA A 1 165 ? 14.979 -18.868 -28.186 1.00 36.75 165 ALA A CA 1
ATOM 1274 C C . ALA A 1 165 ? 14.053 -19.485 -29.250 1.00 36.75 165 ALA A C 1
ATOM 1276 O O . ALA A 1 165 ? 14.389 -20.518 -29.815 1.00 36.75 165 ALA A O 1
ATOM 1277 N N . SER A 1 166 ? 12.864 -18.910 -29.465 1.00 34.47 166 SER A N 1
ATOM 1278 C CA . SER A 1 166 ? 12.116 -19.023 -30.731 1.00 34.47 166 SER A CA 1
ATOM 1279 C C . SER A 1 166 ? 10.896 -18.096 -30.715 1.00 34.47 166 SER A C 1
ATOM 1281 O O . SER A 1 166 ? 10.006 -18.274 -29.893 1.00 34.47 166 SER A O 1
ATOM 1283 N N . ASP A 1 167 ? 10.887 -17.158 -31.663 1.00 30.69 167 ASP A N 1
ATOM 1284 C CA . ASP A 1 167 ? 9.750 -16.418 -32.235 1.00 30.69 167 ASP A CA 1
ATOM 1285 C C . ASP A 1 167 ? 8.806 -15.594 -31.338 1.00 30.69 167 ASP A C 1
ATOM 1287 O O . ASP A 1 167 ? 7.937 -16.123 -30.654 1.00 30.69 167 ASP A O 1
ATOM 1291 N N . ALA A 1 168 ? 8.856 -14.262 -31.499 1.00 28.25 168 ALA A N 1
ATOM 1292 C CA . ALA A 1 168 ? 7.871 -13.481 -32.279 1.00 28.25 168 ALA A CA 1
ATOM 1293 C C . ALA A 1 168 ? 7.768 -12.009 -31.810 1.00 28.25 168 ALA A C 1
ATOM 1295 O O . ALA A 1 168 ? 7.760 -11.701 -30.622 1.00 28.25 168 ALA A O 1
ATOM 1296 N N . ALA A 1 169 ? 7.665 -11.099 -32.784 1.00 31.81 169 ALA A N 1
ATOM 1297 C CA . ALA A 1 169 ? 7.431 -9.654 -32.641 1.00 31.81 169 ALA A CA 1
ATOM 1298 C C . ALA A 1 169 ? 5.900 -9.312 -32.612 1.00 31.81 169 ALA A C 1
ATOM 1300 O O . ALA A 1 169 ? 5.095 -10.232 -32.488 1.00 31.81 169 ALA A O 1
ATOM 1301 N N . PRO A 1 170 ? 5.433 -8.044 -32.749 1.00 44.72 170 PRO A N 1
ATOM 1302 C CA . PRO A 1 170 ? 5.126 -7.126 -31.639 1.00 44.72 170 PRO A CA 1
ATOM 1303 C C . PRO A 1 170 ? 3.679 -6.541 -31.610 1.00 44.72 170 PRO A C 1
ATOM 1305 O O . PRO A 1 170 ? 3.005 -6.462 -32.634 1.00 44.72 170 PRO A O 1
ATOM 1308 N N . GLY A 1 171 ? 3.274 -5.983 -30.451 1.00 32.09 171 GLY A N 1
ATOM 1309 C CA . GLY A 1 171 ? 2.240 -4.924 -30.278 1.00 32.09 171 GLY A CA 1
ATOM 1310 C C . GLY A 1 171 ? 0.891 -5.343 -29.640 1.00 32.09 171 GLY A C 1
ATOM 1311 O O . GLY A 1 171 ? 0.594 -6.534 -29.642 1.00 32.09 171 GLY A O 1
ATOM 1312 N N . PRO A 1 172 ? 0.031 -4.414 -29.130 1.00 41.97 172 PRO A N 1
ATOM 1313 C CA . PRO A 1 172 ? 0.11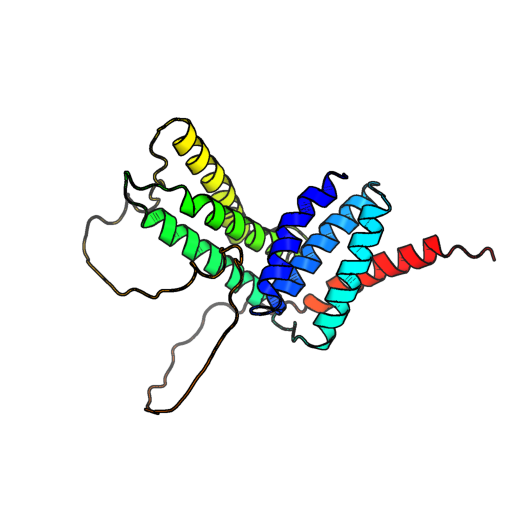3 -2.945 -29.118 1.00 41.97 172 PRO A CA 1
ATOM 1314 C C . PRO A 1 172 ? 0.061 -2.285 -27.711 1.00 41.97 172 PRO A C 1
ATOM 1316 O O . PRO A 1 172 ? -0.266 -2.897 -26.699 1.00 41.97 172 PRO A O 1
ATOM 1319 N N . GLN A 1 173 ? 0.386 -0.990 -27.681 1.00 40.53 173 GLN A N 1
ATOM 1320 C CA . GLN A 1 173 ? 0.459 -0.115 -26.504 1.00 40.53 173 GLN A CA 1
ATOM 1321 C C . GLN A 1 173 ? -0.920 0.296 -25.958 1.00 40.53 173 GLN A C 1
ATOM 1323 O O . GLN A 1 173 ? -1.836 0.579 -26.729 1.00 40.53 173 GLN A O 1
ATOM 1328 N N . ALA A 1 174 ? -1.012 0.477 -24.637 1.00 36.88 174 ALA A N 1
ATOM 1329 C CA . ALA A 1 174 ? -2.023 1.318 -23.995 1.00 36.88 174 ALA A CA 1
ATOM 1330 C C . ALA A 1 174 ? -1.334 2.303 -23.020 1.00 36.88 174 ALA A C 1
ATOM 1332 O O . ALA A 1 174 ? -0.499 1.872 -22.220 1.00 36.88 174 ALA A O 1
ATOM 1333 N N . PRO A 1 175 ? -1.628 3.617 -23.085 1.00 45.56 175 PRO A N 1
ATOM 1334 C CA . PRO A 1 175 ? -1.000 4.633 -22.244 1.00 45.56 175 PRO A CA 1
ATOM 1335 C C . PRO A 1 175 ? -1.793 4.896 -20.948 1.00 45.56 175 PRO A C 1
ATOM 1337 O O . PRO A 1 175 ? -2.954 4.521 -20.834 1.00 45.56 175 PRO A O 1
ATOM 1340 N N . ALA A 1 176 ? -1.162 5.650 -20.034 1.00 37.22 176 ALA A N 1
ATOM 1341 C CA . ALA A 1 176 ? -1.714 6.324 -18.843 1.00 37.22 176 ALA A CA 1
ATOM 1342 C C . ALA A 1 176 ? -1.504 5.660 -17.463 1.00 37.22 176 ALA A C 1
ATOM 1344 O O . ALA A 1 176 ? -2.451 5.313 -16.769 1.00 37.22 176 ALA A O 1
ATOM 1345 N N . MET A 1 177 ? -0.260 5.658 -16.962 1.00 44.44 177 MET A N 1
ATOM 1346 C CA . MET A 1 177 ? -0.037 5.751 -15.502 1.00 44.44 177 MET A CA 1
ATOM 1347 C C . MET A 1 177 ? 1.016 6.786 -15.072 1.00 44.44 177 MET A C 1
ATOM 1349 O O . MET A 1 177 ? 1.209 7.020 -13.881 1.00 44.44 177 MET A O 1
ATOM 1353 N N . ALA A 1 178 ? 1.593 7.536 -16.021 1.00 36.44 178 ALA A N 1
ATOM 1354 C CA . ALA A 1 178 ? 2.433 8.703 -15.724 1.00 36.44 178 ALA A CA 1
ATOM 1355 C C . ALA A 1 178 ? 1.664 9.864 -15.043 1.00 36.44 178 ALA A C 1
ATOM 1357 O O . ALA A 1 178 ? 2.279 10.811 -14.557 1.00 36.44 178 ALA A O 1
ATOM 1358 N N . ALA A 1 179 ? 0.327 9.802 -14.981 1.00 36.09 179 ALA A N 1
ATOM 1359 C CA . ALA A 1 179 ? -0.508 10.821 -14.345 1.00 36.09 179 ALA A CA 1
ATOM 1360 C C . ALA A 1 179 ? -0.710 10.617 -12.829 1.00 36.09 179 ALA A C 1
ATOM 1362 O O . ALA A 1 179 ? -0.974 11.591 -12.132 1.00 36.09 179 ALA A O 1
ATOM 1363 N N . MET A 1 180 ? -0.527 9.402 -12.297 1.00 44.09 180 MET A N 1
ATOM 1364 C CA . MET A 1 180 ? -0.782 9.099 -10.874 1.00 44.09 180 MET A CA 1
ATOM 1365 C C . MET A 1 180 ? 0.424 9.383 -9.955 1.00 44.09 180 MET A C 1
ATOM 1367 O O . MET A 1 180 ? 0.354 9.162 -8.751 1.00 44.09 180 MET A O 1
ATOM 1371 N N . LEU A 1 181 ? 1.548 9.864 -10.506 1.00 45.56 181 LEU A N 1
ATOM 1372 C CA . LEU A 1 181 ? 2.786 10.146 -9.762 1.00 45.56 181 LEU A CA 1
ATOM 1373 C C . LEU A 1 181 ? 3.297 11.594 -9.927 1.00 45.56 181 LEU A C 1
ATOM 1375 O O . LEU A 1 181 ? 4.454 11.869 -9.611 1.00 45.56 181 LEU A O 1
ATOM 1379 N N . ARG A 1 182 ? 2.477 12.543 -10.406 1.00 37.06 182 ARG A N 1
ATOM 1380 C CA . ARG A 1 182 ? 2.908 13.951 -10.549 1.00 37.06 182 ARG A CA 1
ATOM 1381 C C . ARG A 1 182 ? 2.596 14.790 -9.297 1.00 37.06 182 ARG A C 1
ATOM 1383 O O . ARG A 1 182 ? 1.479 14.716 -8.793 1.00 37.06 182 ARG A O 1
ATOM 1390 N N . PRO A 1 183 ? 3.515 15.666 -8.840 1.00 35.06 183 PRO A N 1
ATOM 1391 C CA . PRO A 1 183 ? 3.165 16.769 -7.952 1.00 35.06 183 PRO A CA 1
ATOM 1392 C C . PRO A 1 183 ? 2.406 17.849 -8.742 1.00 35.06 183 PRO A C 1
ATOM 1394 O O . PRO A 1 183 ? 2.848 18.272 -9.813 1.00 35.06 183 PRO A O 1
ATOM 1397 N N . VAL A 1 184 ? 1.255 18.283 -8.220 1.00 37.84 184 VAL A N 1
ATOM 1398 C CA . VAL A 1 184 ? 0.404 19.334 -8.804 1.00 37.84 184 VAL A CA 1
ATOM 1399 C C . VAL A 1 184 ? 1.116 20.689 -8.741 1.00 37.84 184 VAL A C 1
ATOM 1401 O O . VAL A 1 184 ? 1.310 21.251 -7.666 1.00 37.84 184 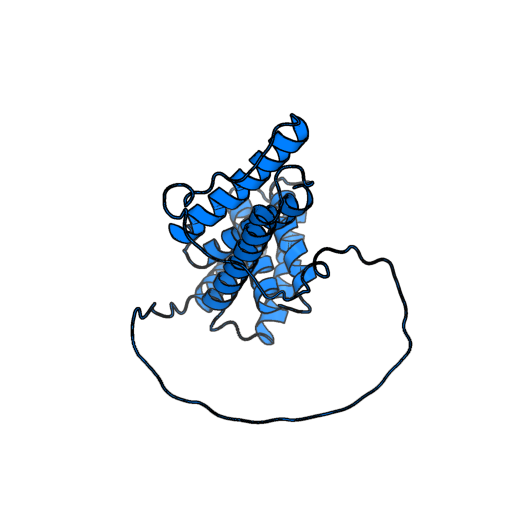VAL A O 1
ATOM 1404 N N . ALA A 1 185 ? 1.467 21.230 -9.908 1.00 32.81 185 ALA A N 1
ATOM 1405 C CA . ALA A 1 185 ? 1.618 22.667 -10.110 1.00 32.81 185 ALA A CA 1
ATOM 1406 C C . ALA A 1 185 ? 0.303 23.197 -10.704 1.00 32.81 185 ALA A C 1
ATOM 1408 O O . ALA A 1 185 ? -0.257 22.595 -11.619 1.00 32.81 185 ALA A O 1
ATOM 1409 N N . ALA A 1 186 ? -0.203 24.279 -10.116 1.00 34.66 186 ALA A N 1
ATOM 1410 C CA . ALA A 1 186 ? -1.535 24.834 -10.324 1.00 34.66 186 ALA A CA 1
ATOM 1411 C C . ALA A 1 186 ? -1.846 25.199 -11.786 1.00 34.66 186 ALA A C 1
ATOM 1413 O O . ALA A 1 186 ? -1.049 25.858 -12.451 1.00 34.66 186 ALA A O 1
ATOM 1414 N N . ALA A 1 187 ? -3.055 24.861 -12.239 1.00 32.06 187 ALA A N 1
ATOM 1415 C CA . ALA A 1 187 ? -3.676 25.477 -13.406 1.00 32.06 187 ALA A CA 1
ATOM 1416 C C . ALA A 1 187 ? -5.197 25.581 -13.210 1.00 32.06 187 ALA A C 1
ATOM 1418 O O . ALA A 1 187 ? -5.850 24.608 -12.833 1.00 32.06 187 ALA A O 1
ATOM 1419 N N . SER A 1 188 ? -5.734 26.771 -13.485 1.00 33.25 188 SER A N 1
ATOM 1420 C CA . SER A 1 188 ? -7.169 27.062 -13.591 1.00 33.25 188 SER A CA 1
ATOM 1421 C C . SER A 1 188 ? -7.642 26.988 -15.059 1.00 33.25 188 SER A C 1
ATOM 1423 O O . SER A 1 188 ? -6.804 27.084 -15.958 1.00 33.25 188 SER A O 1
ATOM 1425 N N . PRO A 1 189 ? -8.958 26.820 -15.326 1.00 42.50 189 PRO A N 1
ATOM 1426 C CA . PRO A 1 189 ? -9.464 26.169 -16.542 1.00 42.50 189 PRO A CA 1
ATOM 1427 C C . PRO A 1 189 ? -10.351 27.060 -17.431 1.00 42.50 189 PRO A C 1
ATOM 1429 O O . PRO A 1 189 ? -11.035 27.925 -16.907 1.00 42.50 189 PRO A O 1
ATOM 1432 N N . HIS A 1 190 ? -10.473 26.744 -18.730 1.00 29.50 190 HIS A N 1
ATOM 1433 C CA . HIS A 1 190 ? -11.681 27.004 -19.545 1.00 29.50 190 HIS A CA 1
ATOM 1434 C C . HIS A 1 190 ? -11.799 25.941 -20.670 1.00 29.50 190 HIS A C 1
ATOM 1436 O O . HIS A 1 190 ? -10.828 25.716 -21.380 1.00 29.50 190 HIS A O 1
ATOM 1442 N N . HIS A 1 191 ? -12.856 25.101 -20.644 1.00 32.81 191 HIS A N 1
ATOM 1443 C CA . HIS A 1 191 ? -14.002 25.007 -21.599 1.00 32.81 191 HIS A CA 1
ATOM 1444 C C . HIS A 1 191 ? -13.652 24.363 -22.967 1.00 32.81 191 HIS A C 1
ATOM 1446 O O . HIS A 1 191 ? -12.695 24.783 -23.590 1.00 32.81 191 HIS A O 1
ATOM 1452 N N . GLY A 1 192 ? -14.361 23.391 -23.561 1.00 27.86 192 GLY A N 1
ATOM 1453 C CA . GLY A 1 192 ? -15.613 22.677 -23.281 1.00 27.86 192 GLY A CA 1
ATOM 1454 C C . GLY A 1 192 ? -16.056 21.857 -24.524 1.00 27.86 192 GLY A C 1
ATOM 1455 O O . GLY A 1 192 ? -15.626 22.163 -25.631 1.00 27.86 192 GLY A O 1
ATOM 1456 N N . GLY A 1 193 ? -16.941 20.865 -24.317 1.00 28.17 193 GLY A N 1
ATOM 1457 C CA . GLY A 1 193 ? -17.793 20.179 -25.320 1.00 28.17 193 GLY A CA 1
ATOM 1458 C C . GLY A 1 193 ? -17.151 19.055 -26.155 1.00 28.17 193 GLY A C 1
ATOM 1459 O O . GLY A 1 193 ? -15.948 19.044 -26.353 1.00 28.17 193 GLY A O 1
ATOM 1460 N N . ALA A 1 194 ? -17.864 18.082 -26.731 1.00 29.38 194 ALA A N 1
ATOM 1461 C CA . ALA A 1 194 ? -19.203 17.498 -26.572 1.00 29.38 194 ALA A CA 1
ATOM 1462 C C . ALA A 1 194 ? -19.293 16.302 -27.562 1.00 29.38 194 ALA A C 1
ATOM 1464 O O . ALA A 1 194 ? -18.658 16.368 -28.610 1.00 29.38 194 ALA A O 1
ATOM 1465 N N . ALA A 1 195 ? -20.171 15.322 -27.273 1.00 30.50 195 ALA A N 1
ATOM 1466 C CA . ALA A 1 195 ? -20.755 14.316 -28.195 1.00 30.50 195 ALA A CA 1
ATOM 1467 C C . ALA A 1 195 ? -19.808 13.229 -28.761 1.00 30.50 195 ALA A C 1
ATOM 1469 O O . ALA A 1 195 ? -18.616 13.446 -28.893 1.00 30.50 195 ALA A O 1
ATOM 1470 N N . SER A 1 196 ? -20.219 12.043 -29.219 1.00 28.27 196 SER A N 1
ATOM 1471 C CA . SER A 1 196 ? -21.402 11.154 -29.195 1.00 28.27 196 SER A CA 1
ATOM 1472 C C . SER A 1 196 ? -21.015 10.028 -30.181 1.00 28.27 196 SER A C 1
ATOM 1474 O O . SER A 1 196 ? -20.357 10.343 -31.172 1.00 28.27 196 SER A O 1
ATOM 1476 N N . GLY A 1 197 ? -21.410 8.761 -30.000 1.00 29.00 197 GLY A N 1
ATOM 1477 C CA . GLY A 1 197 ? -21.315 7.799 -31.117 1.00 29.00 197 GLY A CA 1
ATOM 1478 C C . GLY A 1 197 ? -21.060 6.334 -30.776 1.00 29.00 197 GLY A C 1
ATOM 1479 O O . GLY A 1 197 ? -19.931 5.878 -30.692 1.00 29.00 197 GLY A O 1
ATOM 1480 N N . TYR A 1 198 ? -22.168 5.622 -30.657 1.00 28.72 198 TYR A N 1
ATOM 1481 C CA . TYR A 1 198 ? -22.441 4.180 -30.650 1.00 28.72 198 TYR A CA 1
ATOM 1482 C C . TYR A 1 198 ? -21.681 3.357 -31.711 1.00 28.72 198 TYR A C 1
ATOM 1484 O O . TYR A 1 198 ? -21.532 3.827 -32.834 1.00 28.72 198 TYR A O 1
ATOM 1492 N N . CYS A 1 199 ? -21.371 2.088 -31.400 1.00 30.61 199 CYS A N 1
ATOM 1493 C CA . CYS A 1 199 ? -21.579 0.924 -32.284 1.00 30.61 199 CYS A CA 1
ATOM 1494 C C . CYS A 1 199 ? -21.536 -0.409 -31.497 1.00 30.61 199 CYS A C 1
ATOM 1496 O O . CYS A 1 199 ? -20.706 -0.616 -30.617 1.00 30.61 199 CYS A O 1
ATOM 1498 N N . THR A 1 200 ? -22.488 -1.279 -31.834 1.00 28.44 200 THR A N 1
ATOM 1499 C CA . THR A 1 200 ? -22.735 -2.692 -31.464 1.00 28.44 200 THR A CA 1
ATOM 1500 C C . THR A 1 200 ? -21.704 -3.630 -32.153 1.00 28.44 200 THR A C 1
ATOM 1502 O O . THR A 1 200 ? -20.959 -3.157 -32.999 1.00 28.44 200 THR A O 1
ATOM 1505 N N . ALA A 1 201 ? -21.527 -4.941 -31.918 1.00 30.67 201 ALA A N 1
ATOM 1506 C CA . ALA A 1 201 ? -22.374 -6.030 -31.432 1.00 30.67 201 ALA A CA 1
ATOM 1507 C C . ALA A 1 201 ? -21.535 -7.296 -31.070 1.00 30.67 201 ALA A C 1
ATOM 1509 O O . ALA A 1 201 ? -20.465 -7.502 -31.630 1.00 30.67 201 ALA A O 1
ATOM 1510 N N . ALA A 1 202 ? -22.149 -8.174 -30.261 1.00 28.30 202 ALA A N 1
ATOM 1511 C CA . ALA A 1 202 ? -22.219 -9.648 -30.365 1.00 28.30 202 ALA A CA 1
ATOM 1512 C C . ALA A 1 202 ? -20.992 -10.569 -30.137 1.00 28.30 202 ALA A C 1
ATOM 1514 O O . ALA A 1 202 ? -19.988 -10.500 -30.835 1.00 28.30 202 ALA A O 1
ATOM 1515 N N . GLY A 1 203 ? -21.195 -11.580 -29.270 1.00 30.41 203 GLY A N 1
ATOM 1516 C CA . GLY A 1 203 ? -20.464 -12.857 -29.304 1.00 30.41 203 GLY A CA 1
ATOM 1517 C C . GLY A 1 203 ? -20.336 -13.591 -27.959 1.00 30.41 203 GLY A C 1
ATOM 1518 O O . GLY A 1 203 ? -19.269 -13.570 -27.363 1.00 30.41 203 GLY A O 1
ATOM 1519 N N . ALA A 1 204 ? -21.399 -14.257 -27.487 1.00 29.33 204 ALA A N 1
ATOM 1520 C CA . ALA A 1 204 ? -21.340 -15.260 -26.406 1.00 29.33 204 ALA A CA 1
ATOM 1521 C C . ALA A 1 204 ? -20.780 -16.595 -26.954 1.00 29.33 204 ALA A C 1
ATOM 1523 O O . ALA A 1 204 ? -21.095 -16.946 -28.089 1.00 29.33 204 ALA A O 1
ATOM 1524 N N . SER A 1 205 ? -19.941 -17.356 -26.237 1.00 37.62 205 SER A N 1
ATOM 1525 C CA . SER A 1 205 ? -20.340 -18.457 -25.329 1.00 37.62 205 SER A CA 1
ATOM 1526 C C . SER A 1 205 ? -19.106 -19.253 -24.810 1.00 37.62 205 SER A C 1
ATOM 1528 O O . SER A 1 205 ? -18.001 -19.009 -25.290 1.00 37.62 205 SER A O 1
ATOM 1530 N N . PRO A 1 206 ? -19.260 -20.180 -23.831 1.00 48.38 206 PRO A N 1
ATOM 1531 C CA . PRO A 1 206 ? -18.342 -20.349 -22.693 1.00 48.38 206 PRO A CA 1
ATOM 1532 C C . PRO A 1 206 ? -17.572 -21.686 -22.638 1.00 48.38 206 PRO A C 1
ATOM 1534 O O . PRO A 1 206 ? -18.003 -22.667 -23.233 1.00 48.38 206 PRO A O 1
ATOM 1537 N N . VAL A 1 207 ? -16.518 -21.751 -21.805 1.00 38.66 207 VAL A N 1
ATOM 1538 C CA . VAL A 1 207 ? -15.947 -22.973 -21.177 1.00 38.66 207 VAL A CA 1
ATOM 1539 C C . VAL A 1 207 ? -15.276 -22.527 -19.857 1.00 38.66 207 VAL A C 1
ATOM 1541 O O . VAL A 1 207 ? -14.344 -21.738 -19.886 1.00 38.66 207 VAL A O 1
ATOM 1544 N N . ALA A 1 208 ? -15.906 -22.681 -18.690 1.00 31.56 208 ALA A N 1
ATOM 1545 C CA . ALA A 1 208 ? -15.907 -23.833 -17.775 1.00 31.56 208 ALA A CA 1
ATOM 1546 C C . ALA A 1 208 ? -14.609 -24.057 -16.954 1.00 31.56 208 ALA A C 1
ATOM 1548 O O . ALA A 1 208 ? -13.619 -24.573 -17.452 1.00 31.56 208 ALA A O 1
ATOM 1549 N N . ALA A 1 209 ? -14.757 -23.768 -15.652 1.00 32.34 209 ALA A N 1
ATOM 1550 C CA . ALA A 1 209 ? -14.268 -24.493 -14.471 1.00 32.34 209 ALA A CA 1
ATOM 1551 C C . ALA A 1 209 ? -12.769 -24.490 -14.093 1.00 32.34 209 ALA A C 1
ATOM 1553 O O . ALA A 1 209 ? -11.941 -25.146 -14.713 1.00 32.34 209 ALA A O 1
ATOM 1554 N N . GLY A 1 210 ? -12.487 -23.917 -12.915 1.00 27.98 210 GLY A N 1
ATOM 1555 C CA . GLY A 1 210 ? -11.339 -24.300 -12.091 1.00 27.98 210 GLY A CA 1
ATOM 1556 C C . GLY A 1 210 ? -11.071 -23.348 -10.924 1.00 27.98 210 GLY A C 1
ATOM 1557 O O . GLY A 1 210 ? -10.404 -22.343 -11.112 1.00 27.98 210 GLY A O 1
ATOM 1558 N N . GLY A 1 211 ? -11.547 -23.690 -9.720 1.00 29.41 211 GLY A N 1
ATOM 1559 C CA . GLY A 1 211 ? -11.073 -23.100 -8.458 1.00 29.41 211 GLY A CA 1
ATOM 1560 C C . GLY A 1 211 ? -12.040 -22.131 -7.780 1.00 29.41 211 GLY A C 1
ATOM 1561 O O . GLY A 1 211 ? -11.902 -20.919 -7.881 1.00 29.41 211 GLY A O 1
ATOM 1562 N N . VAL A 1 212 ? -13.005 -22.670 -7.032 1.00 31.52 212 VAL A N 1
ATOM 1563 C CA . VAL A 1 212 ? -13.821 -21.893 -6.090 1.00 31.52 212 VAL A CA 1
ATOM 1564 C C . VAL A 1 212 ? -12.930 -21.503 -4.908 1.00 31.52 212 VAL A C 1
ATOM 1566 O O . VAL A 1 212 ? -12.772 -22.278 -3.966 1.00 31.52 212 VAL A O 1
ATOM 1569 N N . MET A 1 213 ? -12.333 -20.313 -4.956 1.00 37.41 213 MET A N 1
ATOM 1570 C CA . MET A 1 213 ? -11.846 -19.656 -3.747 1.00 37.41 213 MET A CA 1
ATOM 1571 C C . MET A 1 213 ? -13.086 -19.210 -2.968 1.00 37.41 213 MET A C 1
ATOM 1573 O O . MET A 1 213 ? -13.901 -18.431 -3.461 1.00 37.41 213 MET A O 1
ATOM 1577 N N . GLN A 1 214 ? -13.289 -19.779 -1.782 1.00 36.38 214 GLN A N 1
ATOM 1578 C CA . GLN A 1 214 ? -14.389 -19.390 -0.903 1.00 36.38 214 GLN A CA 1
ATOM 1579 C C . GLN A 1 214 ? -14.333 -17.876 -0.634 1.00 36.38 214 GLN A C 1
ATOM 1581 O O . GLN A 1 214 ? -13.274 -17.389 -0.233 1.00 36.38 214 GLN A O 1
ATOM 1586 N N . PRO A 1 215 ? -15.448 -17.133 -0.779 1.00 37.78 215 PRO A N 1
ATOM 1587 C CA . PRO A 1 215 ? -15.510 -15.737 -0.385 1.00 37.78 215 PRO A CA 1
ATOM 1588 C C . PRO A 1 215 ? -15.548 -15.698 1.140 1.00 37.78 215 PRO A C 1
ATOM 1590 O O . PRO A 1 215 ? -16.587 -15.860 1.785 1.00 37.78 215 PRO A O 1
ATOM 1593 N N . GLN A 1 216 ? -14.373 -15.562 1.738 1.00 39.62 216 GLN A N 1
ATOM 1594 C CA . GLN A 1 216 ? -14.241 -15.405 3.169 1.00 39.62 216 GLN A CA 1
ATOM 1595 C C . GLN A 1 216 ? -14.816 -14.022 3.524 1.00 39.62 216 GLN A C 1
ATOM 1597 O O . GLN A 1 216 ? -14.213 -12.981 3.284 1.00 39.62 216 GLN A O 1
ATOM 1602 N N . MET A 1 217 ? -16.023 -14.023 4.095 1.00 36.44 217 MET A N 1
ATOM 1603 C CA . MET A 1 217 ? -16.767 -12.870 4.627 1.00 36.44 217 MET A CA 1
ATOM 1604 C C . MET A 1 217 ? -16.020 -12.206 5.808 1.00 36.44 217 MET A C 1
ATOM 1606 O O . MET A 1 217 ? -16.436 -12.313 6.967 1.00 36.44 217 MET A O 1
ATOM 1610 N N . PHE A 1 218 ? -14.877 -11.565 5.540 1.00 44.81 218 PHE A N 1
ATOM 1611 C CA . PHE A 1 218 ? -13.921 -11.099 6.558 1.00 44.81 218 PHE A CA 1
ATOM 1612 C C . PHE A 1 218 ? -13.830 -9.575 6.710 1.00 44.81 218 PHE A C 1
ATOM 1614 O O . PHE A 1 218 ? -13.278 -9.103 7.707 1.00 44.81 218 PHE A O 1
ATOM 1621 N N . GLY A 1 219 ? -14.441 -8.800 5.805 1.00 49.78 219 GLY A N 1
ATOM 1622 C CA . GLY A 1 219 ? -14.436 -7.333 5.867 1.00 49.78 219 GLY A CA 1
ATOM 1623 C C . GLY A 1 219 ? -15.010 -6.772 7.176 1.00 49.78 219 GLY A C 1
ATOM 1624 O O . GLY A 1 219 ? -14.379 -5.930 7.811 1.00 49.78 219 GLY A O 1
ATOM 1625 N N . SER A 1 220 ? -16.157 -7.279 7.643 1.00 50.75 220 SER A N 1
ATOM 1626 C CA . SER A 1 220 ? -16.840 -6.719 8.823 1.00 50.75 220 SER A CA 1
ATOM 1627 C C . SER A 1 220 ? -16.195 -7.113 10.157 1.00 50.75 220 SER A C 1
ATOM 1629 O O . SER A 1 220 ? -16.077 -6.285 11.055 1.00 50.75 220 SER A O 1
ATOM 1631 N N . ARG A 1 221 ? -15.679 -8.344 10.290 1.00 60.50 221 ARG A N 1
ATOM 1632 C CA . ARG A 1 221 ? -15.169 -8.841 11.585 1.00 60.50 221 ARG A CA 1
ATOM 1633 C C . ARG A 1 221 ? -13.903 -8.123 12.049 1.00 60.50 221 ARG A C 1
ATOM 1635 O O . ARG A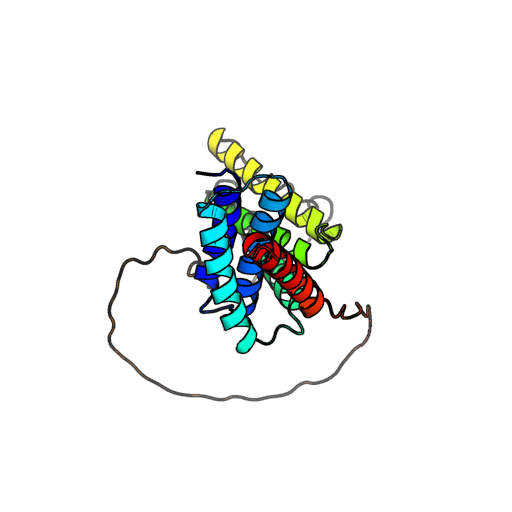 1 221 ? -13.694 -7.974 13.250 1.00 60.50 221 ARG A O 1
ATOM 1642 N N . ARG A 1 222 ? -13.029 -7.697 11.128 1.00 64.25 222 ARG A N 1
ATOM 1643 C CA . ARG A 1 222 ? -11.795 -6.973 11.492 1.00 64.25 222 ARG A CA 1
ATOM 1644 C C . ARG A 1 222 ? -12.096 -5.530 11.893 1.00 64.25 222 ARG A C 1
ATOM 1646 O O . ARG A 1 222 ? -11.512 -5.046 12.855 1.00 64.25 222 ARG A O 1
ATOM 1653 N N . TRP A 1 223 ? -13.060 -4.890 11.230 1.00 62.22 223 TRP A N 1
ATOM 1654 C CA . TRP A 1 223 ? -13.611 -3.595 11.641 1.00 62.22 223 TRP A CA 1
ATOM 1655 C C . TRP A 1 223 ? -14.217 -3.638 13.041 1.00 62.22 223 TRP A C 1
ATOM 1657 O O . TRP A 1 223 ? -13.925 -2.765 13.854 1.00 62.22 223 TRP A O 1
ATOM 1667 N N . ASP A 1 224 ? -14.983 -4.682 13.350 1.00 65.81 224 ASP A N 1
ATOM 1668 C CA . ASP A 1 224 ? -15.548 -4.861 14.687 1.00 65.81 224 ASP A CA 1
ATOM 1669 C C . ASP A 1 224 ? -14.450 -5.083 15.730 1.00 65.81 224 ASP A C 1
ATOM 1671 O O . ASP A 1 224 ? -14.511 -4.499 16.806 1.00 65.81 224 ASP A O 1
ATOM 1675 N N . LYS A 1 225 ? -13.385 -5.833 15.406 1.00 66.69 225 LYS A N 1
ATOM 1676 C CA . LYS A 1 225 ? -12.194 -5.947 16.269 1.00 66.69 225 LYS A CA 1
ATOM 1677 C C . LYS A 1 225 ? -11.511 -4.592 16.485 1.00 66.69 225 LYS A C 1
ATOM 1679 O O . LYS A 1 225 ? -11.131 -4.290 17.614 1.00 66.69 225 LYS A O 1
ATOM 1684 N N . PHE A 1 226 ? -11.375 -3.769 15.442 1.00 66.75 226 PHE A N 1
ATOM 1685 C CA . PHE A 1 226 ? -10.814 -2.421 15.561 1.00 66.75 226 PHE A CA 1
ATOM 1686 C C . PHE A 1 226 ? -11.655 -1.537 16.476 1.00 66.75 226 PHE A C 1
ATOM 1688 O O . PHE A 1 226 ? -11.104 -0.942 17.402 1.00 66.75 226 PHE A O 1
ATOM 1695 N N . LEU A 1 227 ? -12.974 -1.506 16.269 1.00 65.50 227 LEU A N 1
ATOM 1696 C CA . LEU A 1 227 ? -13.902 -0.785 17.135 1.00 65.50 227 LEU A CA 1
ATOM 1697 C C . LEU A 1 227 ? -13.881 -1.331 18.560 1.00 65.50 227 LEU A C 1
ATOM 1699 O O . LEU A 1 227 ? -13.880 -0.537 19.487 1.00 65.50 227 LEU A O 1
ATOM 1703 N N . PHE A 1 228 ? -13.812 -2.644 18.768 1.00 65.38 228 PHE A N 1
ATOM 1704 C CA . PHE A 1 228 ? -13.793 -3.231 20.108 1.00 65.38 228 PHE A CA 1
ATOM 1705 C C . PHE A 1 228 ? -12.513 -2.875 20.870 1.00 65.38 228 PHE A C 1
ATOM 1707 O O . PHE A 1 228 ? -12.570 -2.521 22.046 1.00 65.38 228 PHE A O 1
ATOM 1714 N N . VAL A 1 229 ? -11.359 -2.898 20.195 1.00 67.12 229 VAL A N 1
ATOM 1715 C CA . VAL A 1 229 ? -10.091 -2.438 20.773 1.00 67.12 229 VAL A CA 1
ATOM 1716 C C . VAL A 1 229 ? -10.177 -0.940 21.077 1.00 67.12 229 VAL A C 1
ATOM 1718 O O . VAL A 1 229 ? -9.911 -0.534 22.202 1.00 67.12 229 VAL A O 1
ATOM 1721 N N . LEU A 1 230 ? -10.617 -0.105 20.134 1.00 63.69 230 LEU A N 1
ATOM 1722 C CA . LEU A 1 230 ? -10.732 1.344 20.344 1.00 63.69 230 LEU A CA 1
ATOM 1723 C C . LEU A 1 230 ? -11.751 1.730 21.430 1.00 63.69 230 LEU A C 1
ATOM 1725 O O . LEU A 1 230 ? -11.425 2.543 22.294 1.00 63.69 230 LEU A O 1
ATOM 1729 N N . LEU A 1 231 ? -12.947 1.138 21.430 1.00 62.03 231 LEU A N 1
ATOM 1730 C CA . LEU A 1 231 ? -14.006 1.370 22.419 1.00 62.03 231 LEU A CA 1
ATOM 1731 C C . LEU A 1 231 ? -13.612 0.838 23.796 1.00 62.03 231 LEU A C 1
ATOM 1733 O O . LEU A 1 231 ? -13.810 1.541 24.784 1.00 62.03 231 LEU A O 1
ATOM 1737 N N . GLY A 1 232 ? -12.991 -0.343 23.876 1.00 59.50 232 GLY A N 1
ATOM 1738 C CA . GLY A 1 232 ? -12.443 -0.878 25.125 1.00 59.50 232 GLY A CA 1
ATOM 1739 C C . GLY A 1 232 ? -11.372 0.037 25.727 1.00 59.50 232 GLY A C 1
ATOM 1740 O O . GLY A 1 232 ? -11.359 0.277 26.934 1.00 59.50 232 GLY A O 1
ATOM 1741 N N . PHE A 1 233 ? -10.529 0.645 24.887 1.00 55.28 233 PHE A N 1
ATOM 1742 C CA . PHE A 1 233 ? -9.560 1.654 25.322 1.00 55.28 233 PHE A CA 1
ATOM 1743 C C . PHE A 1 233 ? -10.212 2.989 25.708 1.00 55.28 233 PHE A C 1
ATOM 1745 O O . PHE A 1 233 ? -9.779 3.615 26.676 1.00 55.28 233 PHE A O 1
ATOM 1752 N N . CYS A 1 234 ? -11.254 3.428 24.998 1.00 50.59 234 CYS A N 1
ATOM 1753 C CA . CYS A 1 234 ? -11.982 4.653 25.328 1.00 50.59 234 CYS A CA 1
ATOM 1754 C C . CYS A 1 234 ? -12.724 4.520 26.670 1.00 50.59 234 CYS A C 1
ATOM 1756 O O . CYS A 1 234 ? -12.712 5.451 27.471 1.00 50.59 234 CYS A O 1
ATOM 1758 N N . LEU A 1 235 ? -13.282 3.340 26.960 1.00 48.94 235 LEU A N 1
ATOM 1759 C CA . LEU A 1 235 ? -13.872 2.992 28.258 1.00 48.94 235 LEU A CA 1
ATOM 1760 C C . LEU A 1 235 ? -12.825 2.960 29.382 1.00 48.94 235 LEU A C 1
ATOM 1762 O O . LEU A 1 235 ? -13.102 3.438 30.478 1.00 48.94 235 LEU A O 1
ATOM 1766 N N . CYS A 1 236 ? -11.610 2.474 29.108 1.00 48.41 236 CYS A N 1
ATOM 1767 C CA . CYS A 1 236 ? -10.520 2.467 30.088 1.00 48.41 236 CYS A CA 1
ATOM 1768 C C . CYS A 1 236 ? -9.967 3.877 30.390 1.00 48.41 236 CYS A C 1
ATOM 1770 O O . CYS A 1 236 ? -9.527 4.141 31.507 1.00 48.41 236 CYS A O 1
ATOM 1772 N N . LEU A 1 237 ? -9.999 4.794 29.416 1.00 47.38 237 LEU A N 1
ATOM 1773 C CA . LEU A 1 237 ? -9.575 6.193 29.582 1.00 47.38 237 LEU A CA 1
ATOM 1774 C C . LEU A 1 237 ? -10.672 7.076 30.196 1.00 47.38 237 LEU A C 1
ATOM 1776 O O . LEU A 1 237 ? -10.366 8.006 30.939 1.00 47.38 237 LEU A O 1
ATOM 1780 N N . CYS A 1 238 ? -11.947 6.754 29.971 1.00 39.16 238 CYS A N 1
ATOM 1781 C CA . CYS A 1 238 ? -13.085 7.360 30.666 1.00 39.16 238 CYS A CA 1
ATOM 1782 C C . CYS A 1 238 ? -13.334 6.739 32.048 1.00 39.16 238 CYS A C 1
ATOM 1784 O O . CYS A 1 238 ? -14.489 6.637 32.458 1.00 39.16 238 CYS A O 1
ATOM 1786 N N . GLY A 1 239 ? -12.270 6.366 32.773 1.00 40.84 239 GLY A N 1
ATOM 1787 C CA . GLY A 1 239 ? -12.301 5.909 34.162 1.00 40.84 239 GLY A CA 1
ATOM 1788 C C . GLY A 1 239 ? -12.995 6.908 35.094 1.00 40.84 239 GLY A C 1
ATOM 1789 O O . GLY A 1 239 ? -12.358 7.653 35.836 1.00 40.84 239 GLY A O 1
ATOM 1790 N N . ARG A 1 240 ? -14.330 6.904 35.064 1.00 37.47 240 ARG A N 1
ATOM 1791 C CA . ARG A 1 240 ? -15.189 7.330 36.154 1.00 37.47 240 ARG A CA 1
ATOM 1792 C C . ARG A 1 240 ? -14.953 6.336 37.268 1.00 37.47 240 ARG A C 1
ATOM 1794 O O . ARG A 1 240 ? -15.244 5.152 37.124 1.00 37.47 240 ARG A O 1
ATOM 1801 N N . LYS A 1 241 ? -14.451 6.865 38.376 1.00 35.75 241 LYS A N 1
ATOM 1802 C CA . LYS A 1 241 ? -14.697 6.302 39.694 1.00 35.75 241 LYS A CA 1
ATOM 1803 C C . LYS A 1 241 ? -16.193 5.991 39.804 1.00 35.75 241 LYS A C 1
ATOM 1805 O O . LYS A 1 241 ? -17.004 6.908 39.667 1.00 35.75 241 LYS A O 1
ATOM 1810 N N . TRP A 1 242 ? -16.511 4.730 40.035 1.00 36.31 242 TRP A N 1
ATOM 1811 C CA . TRP A 1 242 ? -17.648 4.314 40.840 1.00 36.31 242 TRP A CA 1
ATOM 1812 C C . TRP A 1 242 ? -17.098 3.326 41.856 1.00 36.31 242 TRP A C 1
ATOM 1814 O O . TRP A 1 242 ? -16.318 2.444 41.431 1.00 36.31 242 TRP A O 1
#

Radius of gyration: 22.37 Å; chains: 1; bounding box: 51×52×74 Å

Secondary structure (DSSP, 8-state):
--HHHHHHHHHHHHHHHHTTT-HHHHHHHHHHHHHHHHHHHHTT---HHHHHHHHHHHHHHHHHHHHS--TTHHHHHHHHHHHHHHHHHHHHHHS-TTS--TTHHHHHHHHHHHHHHHGGGTTT---HHHHHHHHHHHHHHHHHHHHHHHT-------TTTTT--------------TTTT-------------------------------------HHHHHHHHHHHHHHHHHHHT----

pLDDT: mean 73.71, std 25.88, range [27.86, 98.31]

InterPro domains:
  IPR023175 Vta1/Callose synthase, N-terminal domain superfamily [G3DSA:1.25.40.270] (3-153)
  IPR039431 Vta1/callose synthase, N-terminal [PF04652] (9-149)
  IPR044538 Vacuolar protein sorting-associated protein Vta1-like [PTHR46009] (5-163)

Foldseek 3Di:
DDPLVVVLVVLQVVLVLCCVPPVLLSLLSLVVSLVSLLVCVVVVPDDPVSVVSNVVSVVVSVVSVVVDDCLCSLVSLVVVLVVLLVVLVVLLQPQDFPRQCVVSLVSLVVSLSSLQSSCLVVVNDHDPVSVVSSVCSVVLSVLSVVCVVVVHDSRDDPPCPPPDPDDDDDDDDDDDDVVSPDDDDDDDDDDDDDDDDDDDDDDDDDDDDDDDPDSPSCVVVVVVVSCCSVVVVVVVVPPDDD

Organism: Polarella glacialis (NCBI:txid89957)